Protein AF-A0A8S9ZXD1-F1 (afdb_monomer)

pLDDT: mean 73.17, std 13.99, range [34.75, 94.31]

Radius of gyration: 33.51 Å; Cα contacts (8 Å, |Δi|>4): 79; chains: 1; bounding box: 76×33×89 Å

Mean predicted aligned error: 16.47 Å

Secondary structure (DSSP, 8-state):
-HHHHHHHHHHHHHHHHHHHSHHHHHHHHIIIIIHHHHHHHHHH------HHHHSS-TT-HHHHHHHHHHHHHTTS--------------TTGGG--TTSHHHHHHHHHHHHHHHHH-EETTEEHHHHSTTSTTHHHHHHHHHHHHHHHHHHHSS-------EEETTEEE-------

Foldseek 3Di:
DVVVVVVVVVVVVVVVVCVVPVPVVVVVCCVVPVVVVVVCVVPPPPPPPDPLPPPDDPPDPVNVVVVVVCCVVCVVPVDPDDDDDDDDDDPVHQPDDCLPPVNVVVVVVVLVCQQPPDDDPNRGPVNNCPPCPCVVVVVNVVSVCCVVVCVVVVPDDPDQDFDDDPSHTDRDPDPDD

Organism: NCBI:txid189291

Sequence (177 aa):
MIIHNYLINLFGIIGFKIGKYPLISIGIFILINILPALIGFFIGIKSRIGLDEGFLPLNSPSKLEITAQKNFFEKTEKSKEWYMALFGINNSGINGNLLELNNYKELKSFYERIFNNITINNITYSQICHPFCDINDQFFKLMEYSDSFLRTLGQIKFSYPISKILNYNINIGKVSK

InterPro domains:
  IPR051697 Patched domain-containing protein [PTHR10796] (7-175)

Solvent-accessible surface area (backbone atoms only — not comparable to full-atom values): 10916 Å² total; per-residue (Å²): 114,68,70,60,56,51,51,51,52,51,52,50,54,52,50,50,54,39,68,75,39,51,69,59,48,51,51,50,49,43,60,68,52,50,48,51,53,54,50,45,60,77,75,57,78,74,79,69,88,40,85,82,65,70,77,51,62,92,84,35,70,68,49,53,51,52,49,51,52,46,59,66,67,40,70,82,50,92,60,83,80,78,85,80,85,83,83,87,76,45,92,64,50,50,81,28,57,55,82,40,71,69,51,33,51,51,50,50,53,51,49,52,49,47,51,75,65,41,63,59,94,90,40,45,40,71,78,66,39,66,92,55,64,58,61,61,51,56,53,51,51,52,52,50,50,50,54,55,55,30,63,73,64,73,74,58,83,87,72,76,62,72,39,76,57,98,72,31,56,38,82,54,81,80,80,79,127

Structure (mmCIF, N/CA/C/O backbone):
data_AF-A0A8S9ZXD1-F1
#
_entry.id   AF-A0A8S9ZXD1-F1
#
loop_
_atom_site.group_PDB
_atom_site.id
_atom_site.type_symbol
_atom_site.label_atom_id
_atom_site.label_alt_id
_atom_site.label_comp_id
_atom_site.label_asym_id
_atom_site.label_entity_id
_atom_site.label_seq_id
_atom_site.pdbx_PDB_ins_code
_atom_site.Cartn_x
_atom_site.Cartn_y
_atom_site.Cartn_z
_atom_site.occupancy
_atom_site.B_iso_or_equiv
_atom_site.auth_seq_id
_atom_site.auth_comp_id
_atom_site.auth_asym_id
_atom_site.auth_atom_id
_atom_site.pdbx_PDB_model_num
ATOM 1 N N . MET A 1 1 ? 51.031 -13.381 -38.539 1.00 62.09 1 MET A N 1
ATOM 2 C CA . MET A 1 1 ? 51.281 -12.274 -39.494 1.00 62.09 1 MET A CA 1
ATOM 3 C C . MET A 1 1 ? 50.078 -11.971 -40.398 1.00 62.09 1 MET A C 1
ATOM 5 O O . MET A 1 1 ? 49.755 -10.807 -40.573 1.00 62.09 1 MET A O 1
ATOM 9 N N . ILE A 1 2 ? 49.360 -12.982 -40.909 1.00 71.94 2 ILE A N 1
ATOM 10 C CA . ILE A 1 2 ? 48.229 -12.806 -41.850 1.00 71.94 2 ILE A CA 1
ATOM 11 C C . ILE A 1 2 ? 47.040 -12.029 -41.244 1.00 71.94 2 ILE A C 1
ATOM 13 O O . ILE A 1 2 ? 46.548 -11.085 -41.854 1.00 71.94 2 ILE A O 1
ATOM 17 N N . ILE A 1 3 ? 46.623 -12.360 -40.016 1.00 77.81 3 ILE A N 1
ATOM 18 C CA . ILE A 1 3 ? 45.488 -11.699 -39.334 1.00 77.81 3 ILE A CA 1
ATOM 19 C C . ILE A 1 3 ? 45.772 -10.212 -39.069 1.00 77.81 3 ILE A C 1
ATOM 21 O O . ILE A 1 3 ? 44.887 -9.372 -39.195 1.00 77.81 3 ILE A O 1
ATOM 25 N N . HIS A 1 4 ? 47.023 -9.875 -38.750 1.00 82.00 4 HIS A N 1
ATOM 26 C CA . HIS A 1 4 ? 47.432 -8.500 -38.471 1.00 82.00 4 HIS A CA 1
ATOM 27 C C . HIS A 1 4 ? 47.321 -7.611 -39.719 1.00 82.00 4 HIS A C 1
ATOM 29 O O . HIS A 1 4 ? 46.696 -6.555 -39.666 1.00 82.00 4 HIS A O 1
ATOM 35 N N . ASN A 1 5 ? 47.820 -8.083 -40.866 1.00 81.44 5 ASN A N 1
ATOM 36 C CA . ASN A 1 5 ? 47.702 -7.354 -42.133 1.00 81.44 5 ASN A CA 1
ATOM 37 C C . ASN A 1 5 ? 46.248 -7.242 -42.614 1.00 81.44 5 ASN A C 1
ATOM 39 O O . ASN A 1 5 ? 45.870 -6.224 -43.191 1.00 81.44 5 ASN A O 1
ATOM 43 N N . TYR A 1 6 ? 45.416 -8.251 -42.343 1.00 88.31 6 TYR A N 1
ATOM 44 C CA . TYR A 1 6 ? 43.986 -8.189 -42.640 1.00 88.31 6 TYR A CA 1
ATOM 45 C C . TYR A 1 6 ? 43.277 -7.099 -41.824 1.00 88.31 6 TYR A C 1
ATOM 47 O O . TYR A 1 6 ? 42.530 -6.302 -42.387 1.00 88.31 6 TYR A O 1
ATOM 55 N N . LEU A 1 7 ? 43.551 -7.017 -40.517 1.00 88.19 7 LEU A N 1
ATOM 56 C CA . LEU A 1 7 ? 42.981 -5.985 -39.648 1.00 88.19 7 LEU A CA 1
ATOM 57 C C . LEU A 1 7 ? 43.422 -4.581 -40.068 1.00 88.19 7 LEU A C 1
ATOM 59 O O . LEU A 1 7 ? 42.586 -3.684 -40.134 1.00 88.19 7 LEU A O 1
ATOM 63 N N . ILE A 1 8 ? 44.698 -4.393 -40.416 1.00 90.44 8 ILE A N 1
ATOM 64 C CA . ILE A 1 8 ? 45.208 -3.101 -40.900 1.00 90.44 8 ILE A CA 1
ATOM 65 C C . ILE A 1 8 ? 44.482 -2.672 -42.177 1.00 90.44 8 ILE A C 1
ATOM 67 O O . ILE A 1 8 ? 44.026 -1.533 -42.264 1.00 90.44 8 ILE A O 1
ATOM 71 N N . ASN A 1 9 ? 44.308 -3.579 -43.142 1.00 89.56 9 ASN A N 1
ATOM 72 C CA . ASN A 1 9 ? 43.566 -3.270 -44.365 1.00 89.56 9 ASN A CA 1
ATOM 73 C C . ASN A 1 9 ? 42.091 -2.969 -44.084 1.00 89.56 9 ASN A C 1
ATOM 75 O O . ASN A 1 9 ? 41.538 -2.029 -44.653 1.00 89.56 9 ASN A O 1
ATOM 79 N N . LEU A 1 10 ? 41.454 -3.723 -43.188 1.00 91.56 10 LEU A N 1
ATOM 80 C CA . LEU A 1 10 ? 40.061 -3.500 -42.813 1.00 91.56 10 LEU A CA 1
ATOM 81 C C . LEU A 1 10 ? 39.869 -2.115 -42.172 1.00 91.56 10 LEU A C 1
ATOM 83 O O . LEU A 1 10 ? 39.027 -1.337 -42.623 1.00 91.56 10 LEU A O 1
ATOM 87 N N . PHE A 1 11 ? 40.676 -1.778 -41.161 1.00 92.62 11 PHE A N 1
ATOM 88 C CA . PHE A 1 11 ? 40.624 -0.471 -40.504 1.00 92.62 11 PHE A CA 1
ATOM 89 C C . PHE A 1 11 ? 41.040 0.663 -41.442 1.00 92.62 11 PHE A C 1
ATOM 91 O O . PHE A 1 11 ? 40.453 1.740 -41.377 1.00 92.62 11 PHE A O 1
ATOM 98 N N . GLY A 1 12 ? 41.972 0.413 -42.365 1.00 90.12 12 GLY A N 1
ATOM 99 C CA . GLY A 1 12 ? 4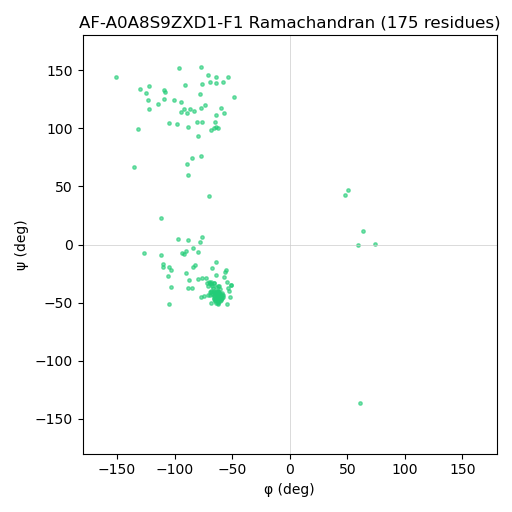2.350 1.355 -43.414 1.00 90.12 12 GLY A CA 1
ATOM 100 C C . GLY A 1 12 ? 41.189 1.682 -44.355 1.00 90.12 12 GLY A C 1
ATOM 101 O O . GLY A 1 12 ? 40.926 2.851 -44.623 1.00 90.12 12 GLY A O 1
ATOM 102 N N . ILE A 1 13 ? 40.428 0.676 -44.799 1.00 92.88 13 ILE A N 1
ATOM 103 C CA . ILE A 1 13 ? 39.253 0.868 -45.667 1.00 92.88 13 ILE A CA 1
ATOM 104 C C . ILE A 1 13 ? 38.125 1.597 -44.925 1.00 92.88 13 ILE A C 1
ATOM 106 O O . ILE A 1 13 ? 37.493 2.495 -45.488 1.00 92.88 13 ILE A O 1
ATOM 110 N N . ILE A 1 14 ? 37.866 1.227 -43.667 1.00 90.94 14 ILE A N 1
ATOM 111 C CA . ILE A 1 14 ? 36.841 1.868 -42.831 1.00 90.94 14 ILE A CA 1
ATOM 112 C C . ILE A 1 14 ? 37.225 3.327 -42.559 1.00 90.94 14 ILE A C 1
ATOM 114 O O . ILE A 1 14 ? 36.420 4.227 -42.796 1.00 90.94 14 ILE A O 1
ATOM 118 N N . GLY A 1 15 ? 38.469 3.569 -42.146 1.00 89.81 15 GLY A N 1
ATOM 119 C CA . GLY A 1 15 ? 39.005 4.905 -41.898 1.00 89.81 15 GLY A CA 1
ATOM 120 C C . GLY A 1 15 ? 38.992 5.776 -43.151 1.00 89.81 15 GLY A C 1
ATOM 121 O O . GLY A 1 15 ? 38.559 6.924 -43.090 1.00 89.81 15 GLY A O 1
ATOM 122 N N . PHE A 1 16 ? 39.357 5.222 -44.311 1.00 93.38 16 PHE A N 1
ATOM 123 C CA . PHE A 1 16 ? 39.288 5.936 -45.585 1.00 93.38 16 PHE A CA 1
ATOM 124 C C . PHE A 1 16 ? 37.851 6.325 -45.954 1.00 93.38 16 PHE A C 1
ATOM 126 O O . PHE A 1 16 ? 37.609 7.453 -46.378 1.00 93.38 16 PHE A O 1
ATOM 133 N N . LYS A 1 17 ? 36.871 5.430 -45.764 1.00 90.25 17 LYS A N 1
ATOM 134 C CA . LYS A 1 17 ? 35.455 5.743 -46.025 1.00 90.25 17 LYS A CA 1
ATOM 135 C C . LYS A 1 17 ? 34.907 6.814 -45.080 1.00 90.25 17 LYS A C 1
ATOM 137 O O . LYS A 1 17 ? 34.188 7.694 -45.549 1.00 90.25 17 LYS A O 1
ATOM 142 N N . ILE A 1 18 ? 35.270 6.763 -43.797 1.00 91.81 18 ILE A N 1
ATOM 143 C CA . ILE A 1 18 ? 34.888 7.779 -42.803 1.00 91.81 18 ILE A CA 1
ATOM 144 C C . ILE A 1 18 ? 35.536 9.129 -43.142 1.00 91.81 18 ILE A C 1
ATOM 146 O O . ILE A 1 18 ? 34.860 10.154 -43.137 1.00 91.81 18 ILE A O 1
ATOM 150 N N . GLY A 1 19 ? 36.821 9.132 -43.506 1.00 88.94 19 GLY A N 1
ATOM 151 C CA . GLY A 1 19 ? 37.556 10.343 -43.880 1.00 88.94 19 GLY A CA 1
ATOM 152 C C . GLY A 1 19 ? 37.096 10.964 -45.201 1.00 88.94 19 GLY A C 1
ATOM 153 O O . GLY A 1 19 ? 37.102 12.184 -45.337 1.00 88.94 19 GLY A O 1
ATOM 154 N N . LYS A 1 20 ? 36.645 10.149 -46.165 1.00 94.31 20 LYS A N 1
ATOM 155 C CA . LYS A 1 20 ? 36.111 10.625 -47.451 1.00 94.31 20 LYS A CA 1
ATOM 156 C C . LYS A 1 20 ? 34.751 11.317 -47.304 1.00 94.31 20 LYS A C 1
ATOM 158 O O . LYS A 1 20 ? 34.463 12.238 -48.063 1.00 94.31 20 LYS A O 1
ATOM 163 N N . TYR A 1 21 ? 33.922 10.887 -46.349 1.00 92.56 21 TYR A N 1
ATOM 164 C CA . TYR A 1 21 ? 32.574 11.426 -46.135 1.00 92.56 21 TYR A CA 1
ATOM 165 C C . TYR A 1 21 ? 32.272 11.688 -44.647 1.00 92.56 21 TYR A C 1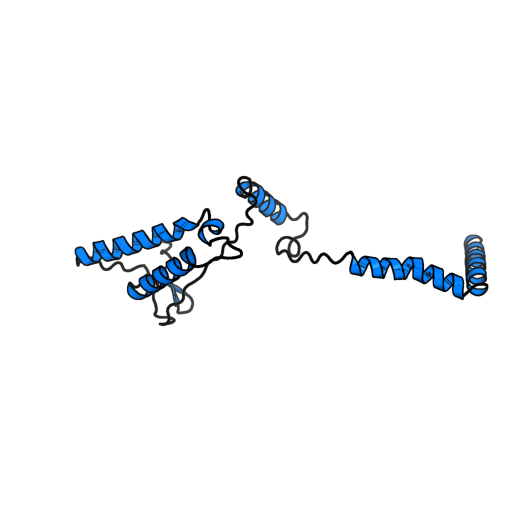
ATOM 167 O O . TYR A 1 21 ? 31.374 11.062 -44.075 1.00 92.56 21 TYR A O 1
ATOM 175 N N . PRO A 1 22 ? 32.966 12.650 -44.013 1.00 91.38 22 PRO A N 1
ATOM 176 C CA . PRO A 1 22 ? 32.918 12.831 -42.563 1.00 91.38 22 PRO A CA 1
ATOM 177 C C . PRO A 1 22 ? 31.518 13.195 -42.051 1.00 91.38 22 PRO A C 1
ATOM 179 O O . PRO A 1 22 ? 31.053 12.626 -41.066 1.00 91.38 22 PRO A O 1
ATOM 182 N N . LEU A 1 23 ? 30.799 14.083 -42.749 1.00 93.25 23 LEU A N 1
ATOM 183 C CA . LEU A 1 23 ? 29.455 14.514 -42.339 1.00 93.25 23 LEU A CA 1
ATOM 184 C C . LEU A 1 23 ? 28.421 13.379 -42.412 1.00 93.25 23 LEU A C 1
ATOM 186 O O . LEU A 1 23 ? 27.572 13.263 -41.531 1.00 93.25 23 LEU A O 1
ATOM 190 N N . ILE A 1 24 ? 28.513 12.511 -43.425 1.00 92.75 24 ILE A N 1
ATOM 191 C CA . ILE A 1 24 ? 27.602 11.368 -43.593 1.00 92.75 24 ILE A CA 1
ATOM 192 C C . ILE A 1 24 ? 27.867 10.328 -42.501 1.00 92.75 24 ILE A C 1
ATOM 194 O O . ILE A 1 24 ? 26.928 9.821 -41.892 1.00 92.75 24 ILE A O 1
ATOM 198 N N . SER A 1 25 ? 29.138 10.038 -42.209 1.00 92.06 25 SER A N 1
ATOM 199 C CA . SER A 1 25 ? 29.508 9.114 -41.134 1.00 92.06 25 SER A CA 1
ATOM 200 C C . SER A 1 25 ? 29.056 9.607 -39.757 1.00 92.06 25 SER A C 1
ATOM 202 O O . SER A 1 25 ? 28.541 8.809 -38.976 1.00 92.06 25 SER A O 1
ATOM 204 N N . ILE A 1 26 ? 29.169 10.912 -39.481 1.00 92.00 26 ILE A N 1
ATOM 205 C CA . ILE A 1 26 ? 28.636 11.522 -38.253 1.00 92.00 26 ILE A CA 1
ATOM 206 C C . ILE A 1 26 ? 27.107 11.402 -38.210 1.00 92.00 26 ILE A C 1
ATOM 208 O O . ILE A 1 26 ? 26.560 10.966 -37.199 1.00 92.00 26 ILE A O 1
ATOM 212 N N . GLY A 1 27 ? 26.411 11.717 -39.307 1.00 93.25 27 GLY A N 1
ATOM 213 C CA . GLY A 1 27 ? 24.952 11.599 -39.385 1.00 93.25 27 GLY A CA 1
ATOM 214 C C . GLY A 1 27 ? 24.455 10.177 -39.107 1.00 93.25 27 GLY A C 1
ATOM 215 O O . GLY A 1 27 ? 23.545 9.984 -38.304 1.00 93.25 27 GLY A O 1
ATOM 216 N N . ILE A 1 28 ? 25.106 9.170 -39.698 1.00 93.00 28 ILE A N 1
ATOM 217 C CA . ILE A 1 28 ? 24.804 7.751 -39.460 1.00 93.00 28 ILE A CA 1
ATOM 218 C C . ILE A 1 28 ? 25.066 7.369 -37.998 1.00 93.00 28 ILE A C 1
ATOM 220 O O . ILE A 1 28 ? 24.248 6.686 -37.384 1.00 93.00 28 ILE A O 1
ATOM 224 N N . PHE A 1 29 ? 26.178 7.828 -37.416 1.00 92.12 29 PHE A N 1
ATOM 225 C CA . PHE A 1 29 ? 26.509 7.545 -36.020 1.00 92.12 29 PHE A CA 1
ATOM 226 C C . PHE A 1 29 ? 25.445 8.086 -35.056 1.00 92.12 29 PHE A C 1
ATOM 228 O O . PHE A 1 29 ? 25.004 7.361 -34.159 1.00 92.12 29 PHE A O 1
ATOM 235 N N . ILE A 1 30 ? 24.995 9.325 -35.271 1.00 93.56 30 ILE A N 1
ATOM 236 C CA . ILE A 1 30 ? 23.938 9.964 -34.477 1.00 93.56 30 ILE A CA 1
ATOM 237 C C . ILE A 1 30 ? 22.620 9.195 -34.628 1.00 93.56 30 ILE A C 1
ATOM 239 O O . ILE A 1 30 ? 21.957 8.905 -33.633 1.00 93.56 30 ILE A O 1
ATOM 243 N N . LEU A 1 31 ? 22.261 8.822 -35.857 1.00 93.88 31 LEU A N 1
ATOM 244 C CA . LEU A 1 31 ? 20.991 8.163 -36.156 1.00 93.88 31 LEU A CA 1
ATOM 245 C C . LEU A 1 31 ? 20.902 6.743 -35.579 1.00 93.88 31 LEU A C 1
ATOM 247 O O . LEU A 1 31 ? 19.827 6.326 -35.162 1.00 93.88 31 LEU A O 1
ATOM 251 N N . ILE A 1 32 ? 22.021 6.016 -35.519 1.00 93.50 32 ILE A N 1
ATOM 252 C CA . ILE A 1 32 ? 22.063 4.645 -34.990 1.00 93.50 32 ILE A CA 1
ATOM 253 C C . ILE A 1 32 ? 22.208 4.618 -33.465 1.00 93.50 32 ILE A C 1
ATOM 255 O O . ILE A 1 32 ? 21.626 3.753 -32.820 1.00 93.50 32 ILE A O 1
ATOM 259 N N . ASN A 1 33 ? 22.981 5.532 -32.874 1.00 91.44 33 ASN A N 1
ATOM 260 C CA . ASN A 1 33 ? 23.321 5.442 -31.450 1.00 91.44 33 ASN A CA 1
ATOM 261 C C . ASN A 1 33 ? 22.540 6.440 -30.599 1.00 91.44 33 ASN A C 1
ATOM 263 O O . ASN A 1 33 ? 21.923 6.068 -29.604 1.00 91.44 33 ASN A O 1
ATOM 267 N N . ILE A 1 34 ? 22.559 7.715 -30.984 1.00 90.88 34 ILE A N 1
ATOM 268 C CA . ILE A 1 34 ? 22.018 8.793 -30.151 1.00 90.88 34 ILE A CA 1
ATOM 269 C C . ILE A 1 34 ? 20.495 8.811 -30.236 1.00 90.88 34 ILE A C 1
ATOM 271 O O . ILE A 1 34 ? 19.822 8.896 -29.211 1.00 90.88 34 ILE A O 1
ATOM 275 N N . LEU A 1 35 ? 19.942 8.688 -31.444 1.00 87.75 35 LEU A N 1
ATOM 276 C CA . LEU A 1 35 ? 18.501 8.777 -31.646 1.00 87.75 35 LEU A CA 1
ATOM 277 C C . LEU A 1 35 ? 17.738 7.659 -30.902 1.00 87.75 35 LEU A C 1
ATOM 279 O O . LEU A 1 35 ? 16.808 7.990 -30.165 1.00 87.75 35 LEU A O 1
ATOM 283 N N . PRO A 1 36 ? 18.140 6.372 -30.962 1.00 89.31 36 PRO A N 1
ATOM 284 C CA . PRO A 1 36 ? 17.461 5.320 -30.207 1.00 89.31 36 PRO A CA 1
ATOM 285 C C . PRO A 1 36 ? 17.680 5.424 -28.696 1.00 89.31 36 PRO A C 1
ATOM 287 O O . PRO A 1 36 ? 16.764 5.113 -27.941 1.00 89.31 36 PRO A O 1
ATOM 290 N N . ALA A 1 37 ? 18.847 5.893 -28.238 1.00 86.75 37 ALA A N 1
ATOM 291 C CA . ALA A 1 37 ? 19.101 6.111 -26.813 1.00 86.75 37 ALA A CA 1
ATOM 292 C C . ALA A 1 37 ? 18.201 7.217 -26.231 1.00 86.75 37 ALA A C 1
ATOM 294 O O . ALA A 1 37 ? 17.626 7.045 -25.156 1.00 86.75 37 ALA A O 1
ATOM 295 N N . LEU A 1 38 ? 18.014 8.320 -26.966 1.00 85.50 38 LEU A N 1
ATOM 296 C CA . LEU A 1 38 ? 17.093 9.395 -26.585 1.00 85.50 38 LEU A CA 1
ATOM 297 C C . LEU A 1 38 ? 15.639 8.916 -26.599 1.00 85.50 38 LEU A C 1
ATOM 299 O O . LEU A 1 38 ? 14.905 9.139 -25.640 1.00 85.50 38 LEU A O 1
ATOM 303 N N . ILE A 1 39 ? 15.229 8.203 -27.649 1.00 87.50 39 ILE A N 1
ATOM 304 C CA . ILE A 1 39 ? 13.883 7.627 -27.748 1.00 87.50 39 ILE A CA 1
ATOM 305 C C . ILE A 1 39 ? 13.633 6.634 -26.600 1.00 87.50 39 ILE A C 1
ATOM 307 O O . ILE A 1 39 ? 12.585 6.678 -25.959 1.00 87.50 39 ILE A O 1
ATOM 311 N N . GLY A 1 40 ? 14.607 5.779 -26.284 1.00 81.88 40 GLY A N 1
ATOM 312 C CA . GLY A 1 40 ? 14.531 4.821 -25.182 1.00 81.88 40 GLY A CA 1
ATOM 313 C C . GLY A 1 40 ? 14.383 5.488 -23.813 1.00 81.88 40 GLY A C 1
ATOM 314 O O . GLY A 1 40 ? 13.630 4.993 -22.976 1.00 81.88 40 GLY A O 1
ATOM 315 N N . PHE A 1 41 ? 15.022 6.642 -23.604 1.00 80.56 41 PHE A N 1
ATOM 316 C CA . PHE A 1 41 ? 14.855 7.439 -22.388 1.00 80.56 41 PHE A CA 1
ATOM 317 C C . PHE A 1 41 ? 13.414 7.949 -22.226 1.00 80.56 41 PHE A C 1
ATOM 319 O O . PHE A 1 41 ? 12.846 7.843 -21.140 1.00 80.56 41 PHE A O 1
ATOM 326 N N . PHE A 1 42 ? 12.785 8.430 -23.304 1.00 75.88 42 PHE A N 1
ATOM 327 C CA . PHE A 1 42 ? 11.405 8.930 -23.254 1.00 75.88 42 PHE A CA 1
ATOM 328 C C . PHE A 1 42 ? 10.343 7.823 -23.197 1.00 75.88 42 PHE A C 1
ATOM 330 O O . PHE A 1 42 ? 9.277 8.031 -22.624 1.00 75.88 42 PHE A O 1
ATOM 337 N N . ILE A 1 43 ? 10.615 6.645 -23.765 1.00 78.81 43 ILE A N 1
ATOM 338 C CA . ILE A 1 43 ? 9.650 5.534 -23.816 1.00 78.81 43 ILE A CA 1
ATOM 339 C C . ILE A 1 43 ? 9.763 4.607 -22.587 1.00 78.81 43 ILE A C 1
ATOM 341 O O . ILE A 1 43 ? 8.803 3.919 -22.237 1.00 78.81 43 ILE A O 1
ATOM 345 N N . GLY A 1 44 ? 10.926 4.555 -21.928 1.00 62.31 44 GLY A N 1
ATOM 346 C CA . GLY A 1 44 ? 11.323 3.373 -21.157 1.00 62.31 44 GLY A CA 1
ATOM 347 C C . GLY A 1 44 ? 11.402 3.486 -19.638 1.00 62.31 44 GLY A C 1
ATOM 348 O O . GLY A 1 44 ? 11.558 2.450 -18.990 1.00 62.31 44 GLY A O 1
ATOM 349 N N . ILE A 1 45 ? 11.289 4.667 -19.026 1.00 63.12 45 ILE A N 1
ATOM 350 C CA . ILE A 1 45 ? 11.455 4.767 -17.566 1.00 63.12 45 ILE A CA 1
ATOM 351 C C . ILE A 1 45 ? 10.132 4.441 -16.866 1.00 63.12 45 ILE A C 1
ATOM 353 O O . ILE A 1 45 ? 9.433 5.306 -16.347 1.00 63.12 45 ILE A O 1
ATOM 357 N N . LYS A 1 46 ? 9.779 3.152 -16.829 1.00 63.38 46 LYS A N 1
ATOM 358 C CA . LYS A 1 46 ? 8.811 2.648 -15.850 1.00 63.38 46 LYS A CA 1
ATOM 359 C C . LYS A 1 46 ? 9.542 2.467 -14.529 1.00 63.38 46 LYS A C 1
ATOM 361 O O . LYS A 1 46 ? 10.155 1.427 -14.289 1.00 63.38 46 LYS A O 1
ATOM 366 N N . SER A 1 47 ? 9.494 3.487 -13.679 1.00 60.62 47 SER A N 1
ATOM 367 C CA . SER A 1 47 ? 9.947 3.376 -12.298 1.00 60.62 47 SER A CA 1
ATOM 368 C C . SER A 1 47 ? 9.029 2.398 -11.557 1.00 60.62 47 SER A C 1
ATOM 370 O O . SER A 1 47 ? 7.907 2.706 -11.163 1.00 60.62 47 SER A O 1
ATOM 372 N N . ARG A 1 48 ? 9.500 1.161 -11.405 1.00 58.62 48 ARG A N 1
ATOM 373 C CA . ARG A 1 48 ? 8.854 0.133 -10.586 1.00 58.62 48 ARG A CA 1
ATOM 374 C C . ARG A 1 48 ? 9.143 0.422 -9.115 1.00 58.62 48 ARG A C 1
ATOM 376 O O . ARG A 1 48 ? 10.019 -0.183 -8.508 1.00 58.62 48 ARG A O 1
ATOM 383 N N . ILE A 1 49 ? 8.450 1.415 -8.559 1.00 58.09 49 ILE A N 1
ATOM 384 C CA . ILE A 1 49 ? 8.562 1.805 -7.144 1.00 58.09 49 ILE A CA 1
ATOM 385 C C . ILE A 1 49 ? 7.563 0.971 -6.332 1.00 58.09 49 ILE A C 1
ATOM 387 O O . ILE A 1 49 ? 6.618 1.483 -5.737 1.00 58.09 49 ILE A O 1
ATOM 391 N N . GLY A 1 50 ? 7.735 -0.346 -6.386 1.00 57.97 50 GLY A N 1
ATOM 392 C CA . GLY A 1 50 ? 6.992 -1.301 -5.577 1.00 57.97 50 GLY A CA 1
ATOM 393 C C . GLY A 1 50 ? 7.911 -1.901 -4.520 1.00 57.97 50 GLY A C 1
ATOM 394 O O . GLY A 1 50 ? 9.023 -2.333 -4.837 1.00 57.97 50 GLY A O 1
ATOM 395 N N . LEU A 1 51 ? 7.455 -1.958 -3.265 1.00 59.06 51 LEU A N 1
ATOM 396 C CA . LEU A 1 51 ? 8.156 -2.680 -2.190 1.00 59.06 51 LEU A CA 1
ATOM 397 C C . LEU A 1 51 ? 8.387 -4.165 -2.556 1.00 59.06 51 LEU A C 1
ATOM 399 O O . LEU A 1 51 ? 9.318 -4.797 -2.070 1.00 59.06 51 LEU A O 1
ATOM 403 N N . ASP A 1 52 ? 7.572 -4.704 -3.461 1.00 62.44 52 ASP A N 1
ATOM 404 C CA . ASP A 1 52 ? 7.598 -6.060 -4.009 1.00 62.44 52 ASP A CA 1
ATOM 405 C C . ASP A 1 52 ? 8.576 -6.275 -5.182 1.00 62.44 52 ASP A C 1
ATOM 407 O O . ASP A 1 52 ? 8.956 -7.418 -5.480 1.00 62.44 52 ASP A O 1
ATOM 411 N N . GLU A 1 53 ? 9.008 -5.206 -5.852 1.00 65.81 53 GLU A N 1
ATOM 412 C CA . GLU A 1 53 ? 9.842 -5.287 -7.059 1.00 65.81 53 GLU A CA 1
ATOM 413 C C . GLU A 1 53 ? 11.290 -4.815 -6.847 1.00 65.81 53 GLU A C 1
ATOM 415 O O . GLU A 1 53 ? 12.157 -5.219 -7.619 1.00 65.81 53 GLU A O 1
ATOM 420 N N . GLY A 1 54 ? 11.577 -4.038 -5.792 1.00 66.25 54 GLY A N 1
ATOM 421 C CA . GLY A 1 54 ? 12.913 -3.467 -5.546 1.00 66.25 54 GLY A CA 1
ATOM 422 C C . GLY A 1 54 ? 13.766 -4.136 -4.460 1.00 66.25 54 GLY A C 1
ATOM 423 O O . GLY A 1 54 ? 14.984 -3.987 -4.478 1.00 66.25 54 GLY A O 1
ATOM 424 N N . PHE A 1 55 ? 13.160 -4.866 -3.516 1.00 73.50 55 PHE A N 1
ATOM 425 C CA . PHE A 1 55 ? 13.858 -5.337 -2.304 1.00 73.50 55 PHE A CA 1
ATOM 426 C C . PHE A 1 55 ? 14.223 -6.824 -2.311 1.00 73.50 55 PHE A C 1
ATOM 428 O O . PHE A 1 55 ? 15.099 -7.245 -1.558 1.00 73.50 55 PHE A O 1
ATOM 435 N N . LEU A 1 56 ? 13.568 -7.627 -3.152 1.00 76.56 56 LEU A N 1
ATOM 436 C CA . LEU A 1 56 ? 13.780 -9.071 -3.221 1.00 76.56 56 LEU A CA 1
ATOM 437 C C . LEU A 1 56 ? 14.204 -9.493 -4.635 1.00 76.56 56 LEU A C 1
ATOM 439 O O . LEU A 1 56 ? 13.567 -9.071 -5.607 1.00 76.56 56 LEU A O 1
ATOM 443 N N . PRO A 1 57 ? 15.214 -10.378 -4.772 1.00 79.81 57 PRO A N 1
ATOM 444 C CA . PRO A 1 57 ? 15.523 -11.020 -6.046 1.00 79.81 57 PRO A CA 1
ATOM 445 C C . PRO A 1 57 ? 14.281 -11.704 -6.629 1.00 79.81 57 PRO A C 1
ATOM 447 O O . PRO A 1 57 ? 13.485 -12.275 -5.883 1.00 79.81 57 PRO A O 1
ATOM 450 N N . LEU A 1 58 ? 14.129 -11.691 -7.959 1.00 79.06 58 LEU A N 1
ATOM 451 C CA . LEU A 1 58 ? 12.934 -12.219 -8.640 1.00 79.06 58 LEU A CA 1
ATOM 452 C C . LEU A 1 58 ? 12.602 -13.677 -8.268 1.00 79.06 58 LEU A C 1
ATOM 454 O O . LEU A 1 58 ? 11.426 -14.014 -8.184 1.00 79.06 58 LEU A O 1
ATOM 458 N N . ASN A 1 59 ? 13.619 -14.494 -7.982 1.00 83.44 59 ASN A N 1
ATOM 459 C CA . ASN A 1 59 ? 13.484 -15.925 -7.691 1.00 83.44 59 ASN A CA 1
ATOM 460 C C . ASN A 1 59 ? 13.806 -16.280 -6.228 1.00 83.44 59 ASN A C 1
ATOM 462 O O . ASN A 1 59 ? 14.203 -17.408 -5.943 1.00 83.44 59 ASN A O 1
ATOM 466 N N . SER A 1 60 ? 13.716 -15.328 -5.294 1.00 86.25 60 SER A N 1
ATOM 467 C CA . SER A 1 60 ? 13.974 -15.644 -3.888 1.00 86.25 60 SER A CA 1
ATOM 468 C C . SER A 1 60 ? 12.848 -16.509 -3.294 1.00 86.25 60 SER A C 1
ATOM 470 O O . SER A 1 60 ? 11.677 -16.309 -3.637 1.00 86.25 60 SER A O 1
ATOM 472 N N . PRO A 1 61 ? 13.159 -17.435 -2.365 1.00 86.25 61 PRO A N 1
ATOM 473 C CA . PRO A 1 61 ? 12.144 -18.216 -1.655 1.00 86.25 61 PRO A CA 1
ATOM 474 C C . PRO A 1 61 ? 11.076 -17.336 -0.992 1.00 86.25 61 PRO A C 1
ATOM 476 O O . PRO A 1 61 ? 9.888 -17.612 -1.112 1.00 86.25 61 PRO A O 1
ATOM 479 N N . SER A 1 62 ? 11.484 -16.212 -0.398 1.00 79.06 62 SER A N 1
ATOM 480 C CA . SER A 1 62 ? 10.571 -15.245 0.219 1.00 79.06 62 SER A CA 1
ATOM 481 C C . SER A 1 62 ? 9.599 -14.624 -0.788 1.00 79.06 62 SER A C 1
ATOM 483 O O . SER A 1 62 ? 8.441 -14.383 -0.464 1.00 79.06 62 SER A O 1
ATOM 485 N N . LYS A 1 63 ? 10.029 -14.383 -2.034 1.00 81.50 63 LYS A N 1
ATOM 486 C CA . LYS A 1 63 ? 9.143 -13.859 -3.082 1.00 81.50 63 LYS A CA 1
ATOM 487 C C . LYS A 1 63 ? 8.131 -14.904 -3.542 1.00 81.50 63 LYS A C 1
ATOM 489 O O . LYS A 1 63 ? 6.982 -14.548 -3.804 1.00 81.50 63 LYS A O 1
ATOM 494 N N . LEU A 1 64 ?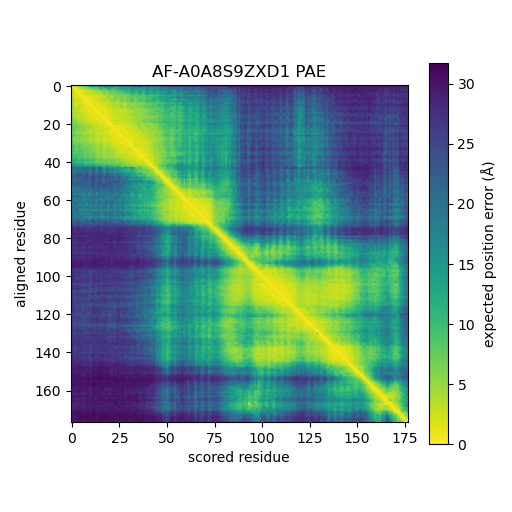 8.528 -16.176 -3.599 1.00 83.56 64 LEU A N 1
ATOM 495 C CA . LEU A 1 64 ? 7.612 -17.286 -3.875 1.00 83.56 64 LEU A CA 1
ATOM 496 C C . LEU A 1 64 ? 6.570 -17.437 -2.762 1.00 83.56 64 LEU A C 1
ATOM 498 O O . LEU A 1 64 ? 5.391 -17.571 -3.067 1.00 83.56 64 LEU A O 1
ATOM 502 N N . GLU A 1 65 ? 6.983 -17.338 -1.499 1.00 79.75 65 GLU A N 1
ATOM 503 C CA . GLU A 1 65 ? 6.090 -17.388 -0.338 1.00 79.75 65 GLU A CA 1
ATOM 504 C C . GLU A 1 65 ? 5.083 -16.231 -0.341 1.00 79.75 65 GLU A C 1
ATOM 506 O O . GLU A 1 65 ? 3.879 -16.469 -0.296 1.00 79.75 65 GLU A O 1
ATOM 511 N N . ILE A 1 66 ? 5.549 -14.988 -0.516 1.00 77.06 66 ILE A N 1
ATOM 512 C CA . ILE A 1 66 ? 4.676 -13.805 -0.616 1.00 77.06 66 ILE A CA 1
ATOM 513 C C . ILE A 1 66 ? 3.701 -13.943 -1.790 1.00 77.06 66 ILE A C 1
ATOM 515 O O . ILE A 1 66 ? 2.527 -13.607 -1.667 1.00 77.06 66 ILE A O 1
ATOM 519 N N . THR A 1 67 ? 4.166 -14.439 -2.939 1.00 78.06 67 THR A N 1
ATOM 520 C CA . THR A 1 67 ? 3.315 -14.633 -4.123 1.00 78.06 67 THR A CA 1
ATOM 521 C C . THR A 1 67 ? 2.285 -15.736 -3.891 1.00 78.06 67 THR A C 1
ATOM 523 O O . THR A 1 67 ? 1.130 -15.582 -4.275 1.00 78.06 67 THR A O 1
ATOM 526 N N . ALA A 1 68 ? 2.670 -16.836 -3.242 1.00 80.31 68 ALA A N 1
ATOM 527 C CA . ALA A 1 68 ? 1.753 -17.908 -2.874 1.00 80.31 68 ALA A CA 1
ATOM 528 C C . ALA A 1 68 ? 0.697 -17.419 -1.874 1.00 80.31 68 ALA A C 1
ATOM 530 O O . ALA A 1 68 ? -0.482 -17.709 -2.055 1.00 80.31 68 ALA A O 1
ATOM 531 N N . GLN A 1 69 ? 1.104 -16.627 -0.881 1.00 73.56 69 GLN A N 1
ATOM 532 C CA . GLN A 1 69 ? 0.210 -16.011 0.092 1.00 73.56 69 GLN A CA 1
ATOM 533 C C . GLN A 1 69 ? -0.774 -15.049 -0.587 1.00 73.56 69 GLN A C 1
ATOM 535 O O . GLN A 1 69 ? -1.981 -15.193 -0.408 1.00 73.56 69 GLN A O 1
ATOM 540 N N . LYS A 1 70 ? -0.284 -14.136 -1.436 1.00 72.25 70 LYS A N 1
ATOM 541 C CA . LYS A 1 70 ? -1.137 -13.262 -2.257 1.00 72.25 70 LYS A CA 1
ATOM 542 C C . LYS A 1 70 ? -2.122 -14.078 -3.085 1.00 72.25 70 LYS A C 1
ATOM 544 O O . LYS A 1 70 ? -3.314 -13.870 -2.975 1.00 72.25 70 LYS A O 1
ATOM 549 N N . ASN A 1 71 ? -1.663 -15.085 -3.823 1.00 74.62 71 ASN A N 1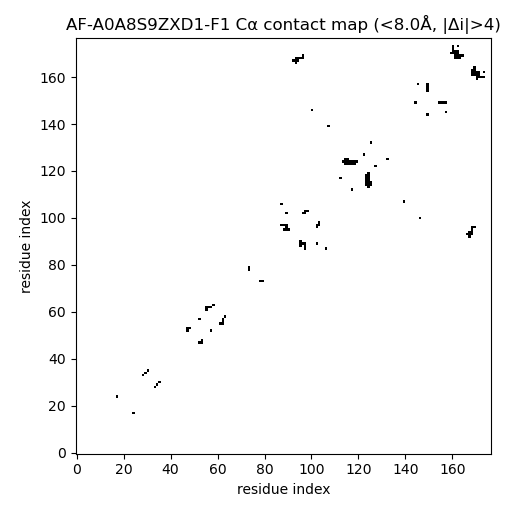
ATOM 550 C CA . ASN A 1 71 ? -2.541 -15.932 -4.635 1.00 74.62 71 ASN A CA 1
ATOM 551 C C . ASN A 1 71 ? -3.555 -16.747 -3.814 1.00 74.62 71 ASN A C 1
ATOM 553 O O . ASN A 1 71 ? -4.588 -17.152 -4.347 1.00 74.62 71 ASN A O 1
ATOM 557 N N . PHE A 1 72 ? -3.250 -17.049 -2.553 1.00 72.12 72 PHE A N 1
ATOM 558 C CA . PHE A 1 72 ? -4.163 -17.737 -1.649 1.00 72.12 72 PHE A CA 1
ATOM 559 C C . PHE A 1 72 ? -5.283 -16.803 -1.170 1.00 72.12 72 PHE A C 1
ATOM 561 O O . PHE A 1 72 ? -6.444 -17.203 -1.206 1.00 72.12 72 PHE A O 1
ATOM 568 N N . PHE A 1 73 ? -4.952 -15.564 -0.789 1.00 65.81 73 PHE A N 1
ATOM 569 C CA . PHE A 1 73 ? -5.909 -14.591 -0.243 1.00 65.81 73 PHE A CA 1
ATOM 570 C C . PHE A 1 73 ? -6.615 -13.733 -1.320 1.00 65.81 73 PHE A C 1
ATOM 572 O O . PHE A 1 73 ? -7.823 -13.532 -1.250 1.00 65.81 73 PHE A O 1
ATOM 579 N N . GLU A 1 74 ? -5.920 -13.326 -2.386 1.00 62.22 74 GLU A N 1
ATOM 580 C CA . GLU A 1 74 ? -6.435 -12.509 -3.508 1.00 62.22 74 GLU A CA 1
ATOM 581 C C . GLU A 1 74 ? -7.274 -13.318 -4.523 1.00 62.22 74 GLU A C 1
ATOM 583 O O . GLU A 1 74 ? -7.739 -12.787 -5.534 1.00 62.22 74 GLU A O 1
ATOM 588 N N . LYS A 1 75 ? -7.493 -14.620 -4.289 1.00 55.97 75 LYS A N 1
ATOM 589 C CA . LYS A 1 75 ? -8.306 -15.479 -5.172 1.00 55.97 75 LYS A CA 1
ATOM 590 C C . LYS A 1 75 ? -9.781 -15.070 -5.237 1.00 55.97 75 LYS A C 1
ATOM 592 O O . LYS A 1 75 ? -10.483 -15.526 -6.138 1.00 55.97 75 LYS A O 1
ATOM 597 N N . THR A 1 76 ? -10.234 -14.231 -4.307 1.00 53.09 76 THR A N 1
ATOM 598 C CA . THR A 1 76 ? -11.642 -13.833 -4.184 1.00 53.09 76 THR A CA 1
ATOM 599 C C . THR A 1 76 ? -11.900 -12.427 -4.722 1.00 53.09 76 THR A C 1
ATOM 601 O O . THR A 1 76 ? -12.903 -12.235 -5.398 1.00 53.09 76 THR A O 1
ATOM 604 N N . GLU A 1 77 ? -10.975 -11.477 -4.553 1.00 53.06 77 GLU A N 1
ATOM 605 C CA . GLU A 1 77 ? -11.026 -10.147 -5.171 1.00 53.06 77 GLU A CA 1
ATOM 606 C C . GLU A 1 77 ? -9.598 -9.622 -5.376 1.00 53.06 77 GLU A C 1
ATOM 608 O O . GLU A 1 77 ? -8.719 -9.850 -4.550 1.00 53.06 77 GLU A O 1
ATOM 613 N N . LYS A 1 78 ? -9.353 -8.896 -6.476 1.00 51.97 78 LYS A N 1
ATOM 614 C CA . LYS A 1 78 ? -8.067 -8.236 -6.793 1.00 51.97 78 LYS A CA 1
ATOM 615 C C . LYS A 1 78 ? -7.782 -7.039 -5.867 1.00 51.97 78 LYS A C 1
ATOM 617 O O . LYS A 1 78 ? -7.374 -5.974 -6.339 1.00 51.97 78 LYS A O 1
ATOM 622 N N . SER A 1 79 ? -8.055 -7.148 -4.574 1.00 49.81 79 SER A N 1
ATOM 623 C CA . SER A 1 79 ? -7.756 -6.097 -3.617 1.00 49.81 79 SER A CA 1
ATOM 624 C C . SER A 1 79 ? -6.295 -6.234 -3.199 1.00 49.81 79 SER A C 1
ATOM 626 O O . SER A 1 79 ? -5.871 -7.200 -2.575 1.00 49.81 79 SER A O 1
ATOM 628 N N . LYS A 1 80 ? -5.483 -5.230 -3.544 1.00 55.53 80 LYS A N 1
ATOM 629 C CA . LYS A 1 80 ? -4.275 -4.967 -2.761 1.00 55.53 80 LYS A CA 1
ATOM 630 C C . LYS A 1 80 ? -4.792 -4.600 -1.377 1.00 55.53 80 LYS A C 1
ATOM 632 O O . LYS A 1 80 ? -5.314 -3.503 -1.220 1.00 55.53 80 LYS A O 1
ATOM 637 N N . GLU A 1 81 ? -4.770 -5.522 -0.427 1.00 54.81 81 GLU A N 1
ATOM 638 C CA . GLU A 1 81 ? -5.249 -5.250 0.925 1.00 54.81 81 GLU A CA 1
ATOM 639 C C . GLU A 1 81 ? -4.334 -4.193 1.556 1.00 54.81 81 GLU A C 1
ATOM 641 O O . GLU A 1 81 ? -3.176 -4.450 1.889 1.00 54.81 81 GLU A O 1
ATOM 646 N N . TRP A 1 82 ? -4.828 -2.959 1.661 1.00 49.22 82 TRP A N 1
ATOM 647 C CA . TRP A 1 82 ? -4.123 -1.889 2.355 1.00 49.22 82 TRP A CA 1
ATOM 648 C C . TRP A 1 82 ? -4.521 -1.937 3.824 1.00 49.22 82 TRP A C 1
ATOM 650 O O . TRP A 1 82 ? -5.585 -1.462 4.216 1.00 49.22 82 TRP A O 1
ATOM 660 N N . TYR A 1 83 ? -3.645 -2.502 4.649 1.00 52.41 83 TYR A N 1
ATOM 661 C CA . TYR A 1 83 ? -3.774 -2.436 6.097 1.00 52.41 83 TYR A CA 1
ATOM 662 C C . TYR A 1 83 ? -3.259 -1.078 6.575 1.00 52.41 83 TYR A C 1
ATOM 664 O O . TYR A 1 83 ? -2.054 -0.830 6.602 1.00 52.41 83 TYR A O 1
ATOM 672 N N . MET A 1 84 ? -4.170 -0.184 6.952 1.00 47.66 84 MET A N 1
ATOM 673 C CA . MET A 1 84 ? -3.821 1.059 7.633 1.00 47.66 84 MET A CA 1
ATOM 674 C C . MET A 1 84 ? -4.192 0.930 9.108 1.00 47.66 84 MET A C 1
ATOM 676 O O . MET A 1 84 ? -5.362 1.005 9.473 1.00 47.66 84 MET A O 1
ATOM 680 N N . ALA A 1 85 ? -3.186 0.731 9.958 1.00 55.38 85 ALA A N 1
ATOM 681 C CA . ALA A 1 85 ? -3.351 0.802 11.403 1.00 55.38 85 ALA A CA 1
ATOM 682 C C . ALA A 1 85 ? -3.120 2.248 11.857 1.00 55.38 85 ALA A C 1
ATOM 684 O O . ALA A 1 85 ? -2.011 2.773 11.761 1.00 55.38 85 ALA A O 1
ATOM 685 N N . LEU A 1 86 ? -4.178 2.899 12.338 1.00 56.81 86 LEU A N 1
ATOM 686 C CA . LEU A 1 86 ? -4.078 4.193 13.003 1.00 56.81 86 LEU A CA 1
ATOM 687 C C . LEU A 1 86 ? -3.930 3.945 14.502 1.00 56.81 86 LEU A C 1
ATOM 689 O O . LEU A 1 86 ? -4.825 3.396 15.142 1.00 56.81 86 LEU A O 1
ATOM 693 N N . PHE A 1 87 ? -2.795 4.352 15.062 1.00 63.00 87 PHE A N 1
ATOM 694 C CA . PHE A 1 87 ? -2.561 4.289 16.499 1.00 63.00 87 PHE A CA 1
ATOM 695 C C . PHE A 1 87 ? -2.932 5.635 17.119 1.00 63.00 87 PHE A C 1
ATOM 697 O O . PHE A 1 87 ? -2.304 6.654 16.837 1.00 63.00 87 PHE A O 1
ATOM 704 N N . GLY A 1 88 ? -3.975 5.640 17.949 1.00 63.72 88 GLY A N 1
ATOM 705 C CA . GLY A 1 88 ? -4.349 6.806 18.742 1.00 63.72 88 GLY A CA 1
ATOM 706 C C . GLY A 1 88 ? -3.428 6.948 19.951 1.00 63.72 88 GLY A C 1
ATOM 707 O O . GLY A 1 88 ? -3.246 5.996 20.709 1.00 63.72 88 GLY A O 1
ATOM 708 N N . ILE A 1 89 ? -2.868 8.139 20.147 1.00 67.19 89 ILE A N 1
ATOM 709 C CA . ILE A 1 89 ? -2.112 8.491 21.352 1.00 67.19 89 ILE A CA 1
ATOM 710 C C . ILE A 1 89 ? -2.974 9.462 22.153 1.00 67.19 89 ILE A C 1
ATOM 712 O O . ILE A 1 89 ? -3.503 10.425 21.606 1.00 67.19 89 ILE A O 1
ATOM 716 N N . ASN A 1 90 ? -3.137 9.203 23.449 1.00 68.56 90 ASN A N 1
ATOM 717 C CA . ASN A 1 90 ? -3.849 10.119 24.334 1.00 68.56 90 ASN A CA 1
ATOM 718 C C . ASN A 1 90 ? -3.026 11.411 24.536 1.00 68.56 90 ASN A C 1
ATOM 720 O O . ASN A 1 90 ? -1.817 11.359 24.763 1.00 68.56 90 ASN A O 1
ATOM 724 N N . ASN A 1 91 ? -3.704 12.560 24.548 1.00 66.94 91 ASN A N 1
ATOM 725 C CA . ASN A 1 91 ? -3.158 13.880 24.881 1.00 66.94 91 ASN A CA 1
ATOM 726 C C . ASN A 1 91 ? -2.463 13.947 26.258 1.00 66.94 91 ASN A C 1
ATOM 728 O O . ASN A 1 91 ? -1.604 14.795 26.475 1.00 66.94 91 ASN A O 1
ATOM 732 N N . SER A 1 92 ? -2.785 13.037 27.183 1.00 65.25 92 SER A N 1
ATOM 733 C CA . SER A 1 92 ? -2.119 12.902 28.492 1.00 65.25 92 SER A CA 1
ATOM 734 C C . SER A 1 92 ? -0.739 12.222 28.430 1.00 65.25 92 SER A C 1
ATOM 736 O O . SER A 1 92 ? -0.134 11.935 29.467 1.00 65.25 92 SER A O 1
ATOM 738 N N . GLY A 1 93 ? -0.227 11.948 27.225 1.00 64.38 93 GLY A N 1
ATOM 739 C CA . GLY A 1 93 ? 1.101 11.386 27.000 1.00 64.38 93 GLY A CA 1
ATOM 740 C C . GLY A 1 93 ? 1.277 10.011 27.649 1.00 64.38 93 GLY A C 1
ATOM 741 O O . GLY A 1 93 ? 0.394 9.160 27.590 1.00 64.38 93 GLY A O 1
ATOM 742 N N . ILE A 1 94 ? 2.425 9.811 28.299 1.00 58.16 94 ILE A N 1
ATOM 743 C CA . ILE A 1 94 ? 2.871 8.558 28.938 1.00 58.16 94 ILE A CA 1
ATOM 744 C C . ILE A 1 94 ? 1.836 7.937 29.899 1.00 58.16 94 ILE A C 1
ATOM 746 O O . ILE A 1 94 ? 1.729 6.712 29.981 1.00 58.16 94 ILE A O 1
ATOM 750 N N . ASN A 1 95 ? 1.062 8.765 30.605 1.00 62.44 95 ASN A N 1
ATOM 751 C CA . ASN A 1 95 ? 0.109 8.299 31.615 1.00 62.44 95 ASN A CA 1
ATOM 752 C C . ASN A 1 95 ? -1.296 8.048 31.061 1.00 62.44 95 ASN A C 1
ATOM 754 O O . ASN A 1 95 ? -2.143 7.518 31.776 1.00 62.44 95 ASN A O 1
ATOM 758 N N . GLY A 1 96 ? -1.550 8.425 29.811 1.00 64.19 96 GLY A N 1
ATOM 759 C CA . GLY A 1 96 ? -2.868 8.336 29.214 1.00 64.19 96 GLY A CA 1
ATOM 760 C C . GLY A 1 96 ? -3.250 6.912 28.820 1.00 64.19 96 GLY A C 1
ATOM 761 O O . GLY A 1 96 ? -2.454 6.190 28.229 1.00 64.19 96 GLY A O 1
ATOM 762 N N . ASN A 1 97 ? -4.497 6.524 29.088 1.00 70.81 97 ASN A N 1
ATOM 763 C CA . ASN A 1 97 ? -5.067 5.269 28.602 1.00 70.81 97 ASN A CA 1
ATOM 764 C C . ASN A 1 97 ? -6.206 5.556 27.612 1.00 70.81 97 ASN A C 1
ATOM 766 O O . ASN A 1 97 ? -7.190 6.207 27.956 1.00 70.81 97 ASN A O 1
ATOM 770 N N . LEU A 1 98 ? -6.082 5.068 26.376 1.00 73.50 98 LEU A N 1
ATOM 771 C CA . LEU A 1 98 ? -7.087 5.271 25.325 1.00 73.50 98 LEU A CA 1
ATOM 772 C C . LEU A 1 98 ? -8.411 4.537 25.615 1.00 73.50 98 LEU A C 1
ATOM 774 O O . LEU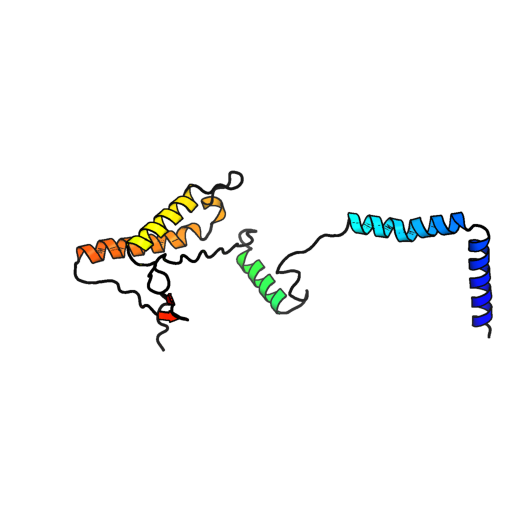 A 1 98 ? -9.447 4.913 25.082 1.00 73.50 98 LEU A O 1
ATOM 778 N N . LEU A 1 99 ? -8.384 3.520 26.485 1.00 74.50 99 LEU A N 1
ATOM 779 C CA . LEU A 1 99 ? -9.568 2.767 26.917 1.00 74.50 99 LEU A CA 1
ATOM 780 C C . LEU A 1 99 ? -10.334 3.439 28.065 1.00 74.50 99 LEU A C 1
ATOM 782 O O . LEU A 1 99 ? -11.368 2.927 28.488 1.00 74.50 99 LEU A O 1
ATOM 786 N N . GLU A 1 100 ? -9.850 4.566 28.594 1.00 74.75 100 GLU A N 1
ATOM 787 C CA . GLU A 1 100 ? -10.650 5.378 29.513 1.00 74.75 100 GLU A CA 1
ATOM 788 C C . GLU A 1 100 ? -11.883 5.932 28.805 1.00 74.75 100 GLU A C 1
ATOM 790 O O . GLU A 1 100 ? -11.819 6.328 27.644 1.00 74.75 100 GLU A O 1
ATOM 795 N N . LEU A 1 101 ? -12.995 6.020 29.535 1.00 74.81 101 LEU A N 1
ATOM 796 C CA . LEU A 1 101 ? -14.312 6.297 28.967 1.00 74.81 101 LEU A CA 1
ATOM 797 C C . LEU A 1 101 ? -14.362 7.535 28.059 1.00 74.81 101 LEU A C 1
ATOM 799 O O . LEU A 1 101 ? -14.952 7.481 26.982 1.00 74.81 101 LEU A O 1
ATOM 803 N N . ASN A 1 102 ? -13.758 8.645 28.485 1.00 78.06 102 ASN A N 1
ATOM 804 C CA . ASN A 1 102 ? -13.787 9.892 27.720 1.00 78.06 102 ASN A CA 1
ATOM 805 C C . ASN A 1 102 ? -12.921 9.797 26.455 1.00 78.06 102 ASN A C 1
ATOM 807 O O . ASN A 1 102 ? -13.378 10.174 25.379 1.00 78.06 102 ASN A O 1
ATOM 811 N N . ASN A 1 103 ? -11.724 9.217 26.571 1.00 76.88 103 ASN A N 1
ATOM 812 C CA . ASN A 1 103 ? -10.784 9.061 25.456 1.00 76.88 103 ASN A CA 1
ATOM 813 C C . ASN A 1 103 ? -11.324 8.064 24.419 1.00 76.88 103 ASN A C 1
ATOM 815 O O . ASN A 1 103 ? -11.243 8.291 23.215 1.00 76.88 103 ASN A O 1
ATOM 819 N N . TYR A 1 104 ? -11.943 6.982 24.891 1.00 79.81 104 TYR A N 1
ATOM 820 C CA . TYR A 1 104 ? -12.623 6.000 24.058 1.00 79.81 104 TYR A CA 1
ATOM 821 C C . TYR A 1 104 ? -13.814 6.614 23.305 1.00 79.81 104 TYR A C 1
ATOM 823 O O . TYR A 1 104 ? -13.975 6.366 22.111 1.00 79.81 104 TYR A O 1
ATOM 831 N N . LYS A 1 105 ? -14.642 7.436 23.967 1.00 83.25 105 LYS A N 1
ATOM 832 C CA . LYS A 1 105 ? -15.774 8.124 23.318 1.00 83.25 105 LYS A CA 1
ATOM 833 C C . LYS A 1 105 ? -15.310 9.092 22.236 1.00 83.25 105 LYS A C 1
ATOM 835 O O . LYS A 1 105 ? -15.927 9.160 21.176 1.00 83.25 105 LYS A O 1
ATOM 840 N N . GLU A 1 106 ? -14.218 9.805 22.486 1.00 84.31 106 GLU A N 1
ATOM 841 C CA . GLU A 1 106 ? -13.594 10.678 21.493 1.00 84.31 106 GLU A CA 1
ATOM 842 C C . GLU A 1 106 ? -13.077 9.875 20.291 1.00 84.31 106 GLU A C 1
ATOM 844 O O . GLU A 1 106 ? -13.386 10.212 19.148 1.00 84.31 106 GLU A O 1
ATOM 849 N N . LEU A 1 107 ? -12.387 8.755 20.539 1.00 82.50 107 LEU A N 1
ATOM 850 C CA . LEU A 1 107 ? -11.934 7.838 19.492 1.00 82.50 107 LEU A CA 1
ATOM 851 C C . LEU A 1 107 ? -13.104 7.282 18.669 1.00 82.50 107 LEU A C 1
ATOM 853 O O . LEU A 1 107 ? -13.031 7.269 17.440 1.00 82.50 107 LEU A O 1
ATOM 857 N N . LYS A 1 108 ? -14.184 6.844 19.326 1.00 85.00 108 LYS A N 1
ATOM 858 C CA . LYS A 1 108 ? -15.395 6.352 18.658 1.00 85.00 108 LYS A CA 1
ATOM 859 C C . LYS A 1 108 ? -16.009 7.440 17.775 1.00 85.00 108 LYS A C 1
ATOM 861 O O . LYS A 1 108 ? -16.272 7.190 16.604 1.00 85.00 108 LYS A O 1
ATOM 866 N N . SER A 1 109 ? -16.158 8.659 18.295 1.00 87.56 109 SER A N 1
ATOM 867 C CA . SER A 1 109 ? -16.704 9.783 17.524 1.00 87.56 109 SER A CA 1
ATOM 868 C C . SER A 1 109 ? -15.831 10.133 16.316 1.00 87.56 109 SER A C 1
ATOM 870 O O . SER A 1 109 ? -16.339 10.394 15.224 1.00 87.56 109 SER A O 1
ATOM 872 N N . PHE A 1 110 ? -14.507 10.105 16.484 1.00 85.12 110 PHE A N 1
ATOM 873 C CA . PHE A 1 110 ? -13.575 10.274 15.377 1.00 85.12 110 PHE A CA 1
ATOM 874 C C . PHE A 1 110 ? -13.757 9.176 14.321 1.00 85.12 110 PHE A C 1
ATOM 876 O O . PHE A 1 110 ? -13.900 9.489 13.139 1.00 85.12 110 PHE A O 1
ATOM 883 N N . TYR A 1 111 ? -13.807 7.908 14.736 1.00 82.56 111 TYR A N 1
ATOM 884 C CA . TYR A 1 111 ? -13.992 6.777 13.830 1.00 82.56 111 TYR A CA 1
ATOM 885 C C . TYR A 1 111 ? -15.305 6.873 13.040 1.00 82.56 111 TYR A C 1
ATOM 887 O O . TYR A 1 111 ? -15.291 6.741 11.818 1.00 82.56 111 TYR A O 1
ATOM 895 N N . GLU A 1 112 ? -16.421 7.183 13.701 1.00 85.88 112 GLU A N 1
ATO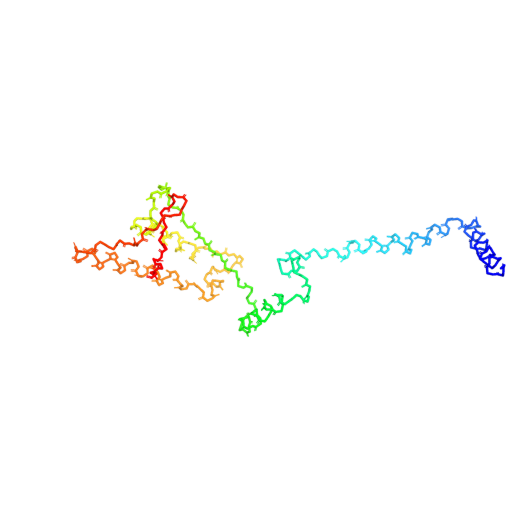M 896 C CA . GLU A 1 112 ? -17.726 7.354 13.048 1.00 85.88 112 GLU A CA 1
ATOM 897 C C . GLU A 1 112 ? -17.709 8.490 12.019 1.00 85.88 112 GLU A C 1
ATOM 899 O O . GLU A 1 112 ? -18.278 8.360 10.934 1.00 85.88 112 GLU A O 1
ATOM 904 N N . ARG A 1 113 ? -17.014 9.598 12.311 1.00 85.25 113 ARG A N 1
ATOM 905 C CA . ARG A 1 113 ? -16.840 10.693 11.344 1.00 85.25 113 ARG A CA 1
ATOM 906 C C . ARG A 1 113 ? -16.047 10.250 10.123 1.00 85.25 113 ARG A C 1
ATOM 908 O O . ARG A 1 113 ? -16.403 10.634 9.014 1.00 85.25 113 ARG A O 1
ATOM 915 N N . ILE A 1 114 ? -14.985 9.470 10.307 1.00 81.56 114 ILE A N 1
ATOM 916 C CA . ILE A 1 114 ? -14.190 8.943 9.193 1.00 81.56 114 ILE A CA 1
ATOM 917 C C . ILE A 1 114 ? -15.041 8.007 8.336 1.00 81.56 114 ILE A C 1
ATOM 919 O O . ILE A 1 114 ? -15.118 8.187 7.122 1.00 81.56 114 ILE A O 1
ATOM 923 N N . PHE A 1 115 ? -15.715 7.055 8.978 1.00 80.31 115 PHE A N 1
ATOM 924 C CA . PHE A 1 115 ? -16.506 6.035 8.305 1.00 80.31 115 PHE A CA 1
ATOM 925 C C . PHE A 1 115 ? -17.652 6.632 7.478 1.00 80.31 115 PHE A C 1
ATOM 927 O O . PHE A 1 115 ? -17.867 6.223 6.338 1.00 80.31 115 PHE A O 1
ATOM 934 N N . ASN A 1 116 ? -18.346 7.631 8.031 1.00 82.50 116 ASN A N 1
ATOM 935 C CA . ASN A 1 116 ? -19.531 8.217 7.405 1.00 82.50 116 ASN A CA 1
ATOM 936 C C . ASN A 1 116 ? -19.218 9.362 6.431 1.00 82.50 116 ASN A C 1
ATOM 938 O O . ASN A 1 116 ? -19.964 9.556 5.474 1.00 82.50 116 ASN A O 1
ATOM 942 N N . ASN A 1 117 ? -18.139 10.127 6.653 1.00 84.25 117 ASN A N 1
ATOM 943 C CA . ASN A 1 117 ? -17.917 11.378 5.918 1.00 84.25 117 ASN A CA 1
ATOM 944 C C . ASN A 1 117 ? -16.760 11.321 4.913 1.00 84.25 117 ASN A C 1
ATOM 946 O O . ASN A 1 117 ? -16.683 12.198 4.050 1.00 84.25 117 ASN A O 1
ATOM 950 N N . ILE A 1 118 ? -15.849 10.341 4.997 1.00 83.06 118 ILE A N 1
ATOM 951 C CA . ILE A 1 118 ? -14.770 10.241 4.009 1.00 83.06 118 ILE A CA 1
ATOM 952 C C . ILE A 1 118 ? -15.306 9.653 2.709 1.00 83.06 118 ILE A C 1
ATOM 954 O O . ILE A 1 118 ? -15.720 8.495 2.630 1.00 83.06 118 ILE A O 1
ATOM 958 N N . THR A 1 119 ? -15.223 10.480 1.670 1.00 82.25 119 THR A N 1
ATOM 959 C CA . THR A 1 119 ? -15.462 10.110 0.280 1.00 82.25 119 THR A CA 1
ATOM 960 C C . THR A 1 119 ? -14.243 10.482 -0.552 1.00 82.25 119 THR A C 1
ATOM 962 O O . THR A 1 119 ? -13.728 11.596 -0.467 1.00 82.25 119 THR A O 1
ATOM 965 N N . ILE A 1 120 ? -13.753 9.538 -1.351 1.00 80.12 120 ILE A N 1
ATOM 966 C CA . ILE A 1 120 ? -12.652 9.751 -2.292 1.00 80.12 120 ILE A CA 1
ATOM 967 C C . ILE A 1 120 ? -13.188 9.397 -3.672 1.00 80.12 120 ILE A C 1
ATOM 969 O O . ILE A 1 120 ? -13.562 8.254 -3.912 1.00 80.12 120 ILE A O 1
ATOM 973 N N . ASN A 1 121 ? -13.244 10.373 -4.581 1.00 82.94 121 ASN A N 1
ATOM 974 C CA . ASN A 1 121 ? -13.741 10.184 -5.950 1.00 82.94 121 ASN A CA 1
ATOM 975 C C . ASN A 1 121 ? -15.123 9.497 -6.013 1.00 82.94 121 ASN A C 1
ATOM 977 O O . ASN A 1 121 ? -15.313 8.558 -6.781 1.00 82.94 121 ASN A O 1
ATOM 981 N N . ASN A 1 122 ? -16.080 9.954 -5.196 1.00 85.06 122 ASN A N 1
ATOM 982 C CA . ASN A 1 122 ? -17.423 9.368 -5.036 1.00 85.06 122 ASN A CA 1
ATOM 983 C C . ASN A 1 122 ? -17.470 7.933 -4.477 1.00 85.06 122 ASN A C 1
ATOM 985 O O . ASN A 1 122 ? -18.537 7.324 -4.481 1.00 85.06 122 ASN A O 1
ATOM 989 N N . ILE A 1 123 ? -16.359 7.406 -3.962 1.00 81.19 123 ILE A N 1
ATOM 990 C CA . ILE A 1 123 ? -16.319 6.132 -3.243 1.00 81.19 123 ILE A CA 1
ATOM 991 C C . ILE A 1 123 ? -16.286 6.435 -1.745 1.00 81.19 123 ILE A C 1
ATOM 993 O O . ILE A 1 123 ? -15.421 7.185 -1.279 1.00 81.19 123 ILE A O 1
ATOM 997 N N . THR A 1 124 ? -17.235 5.892 -0.985 1.00 82.62 124 THR A N 1
ATOM 998 C CA . THR A 1 124 ? -17.270 6.043 0.477 1.00 82.62 124 THR A CA 1
ATOM 999 C C . THR A 1 124 ? -16.252 5.119 1.135 1.00 82.62 124 THR A C 1
ATOM 1001 O O . THR A 1 124 ? -15.947 4.043 0.621 1.00 82.62 124 THR A O 1
ATOM 1004 N N . TYR A 1 125 ? -15.752 5.490 2.316 1.00 78.69 125 TYR A N 1
ATOM 1005 C CA . TYR A 1 125 ? -14.858 4.619 3.088 1.00 78.69 125 TYR A CA 1
ATOM 1006 C C . TYR A 1 125 ? -15.456 3.219 3.326 1.00 78.69 125 TYR A C 1
ATOM 1008 O O . TYR A 1 125 ? -14.746 2.224 3.193 1.00 78.69 125 TYR A O 1
ATOM 1016 N N . SER A 1 126 ? -16.771 3.131 3.564 1.00 77.81 126 SER A N 1
ATOM 1017 C CA . SER A 1 126 ? -17.510 1.867 3.720 1.00 77.81 126 SER A CA 1
ATOM 1018 C C . SER A 1 126 ? -17.399 0.910 2.524 1.00 77.81 126 SER A C 1
ATOM 1020 O O . SER A 1 126 ? -17.469 -0.301 2.700 1.00 77.81 126 SER A O 1
ATOM 1022 N N . GLN A 1 127 ? -17.190 1.431 1.312 1.00 76.31 127 GLN A N 1
ATOM 1023 C CA . GLN A 1 127 ? -17.012 0.623 0.102 1.00 76.31 127 GLN A CA 1
ATOM 1024 C C . GLN A 1 127 ? -15.575 0.109 -0.060 1.00 76.31 127 GLN A C 1
ATOM 1026 O O . GLN A 1 127 ? -15.344 -0.810 -0.839 1.00 76.31 127 GLN A O 1
ATOM 1031 N N . ILE A 1 128 ? -14.610 0.700 0.651 1.00 75.69 128 ILE A N 1
ATOM 1032 C CA . ILE A 1 128 ? -13.176 0.397 0.520 1.00 75.69 128 ILE A CA 1
ATOM 1033 C C . ILE A 1 128 ? -12.674 -0.431 1.710 1.00 75.69 128 ILE A C 1
ATOM 1035 O O . ILE A 1 128 ? -11.707 -1.173 1.574 1.00 75.69 128 ILE A O 1
ATOM 1039 N N . CYS A 1 129 ? -13.307 -0.323 2.882 1.00 74.62 129 CYS A N 1
ATOM 1040 C CA . CYS A 1 129 ? -12.831 -0.988 4.096 1.00 74.62 129 CYS A CA 1
ATOM 1041 C C . CYS A 1 129 ? -13.174 -2.481 4.198 1.00 74.62 129 CYS A C 1
ATOM 1043 O O . CYS A 1 129 ? -12.721 -3.121 5.148 1.00 74.62 129 CYS A O 1
ATOM 1045 N N . HIS A 1 130 ? -13.971 -3.054 3.287 1.00 70.38 130 HIS A N 1
ATOM 1046 C CA . HIS A 1 130 ? -14.294 -4.481 3.345 1.00 70.38 130 HIS A CA 1
ATOM 1047 C C . HIS A 1 130 ? -13.026 -5.331 3.142 1.00 70.38 130 HIS A C 1
ATOM 1049 O O . HIS A 1 130 ? -12.190 -4.984 2.308 1.00 70.38 130 HIS A O 1
ATOM 1055 N N . PRO A 1 131 ? -12.859 -6.434 3.899 1.00 66.19 131 PRO A N 1
ATOM 1056 C CA . PRO A 1 131 ? -13.821 -7.058 4.821 1.00 66.19 131 PRO A CA 1
ATOM 1057 C C . PRO A 1 131 ? -13.788 -6.530 6.271 1.00 66.19 131 PRO A C 1
ATOM 1059 O O . PRO A 1 131 ? -14.501 -7.042 7.127 1.00 66.19 131 PRO A O 1
ATOM 1062 N N . PHE A 1 132 ? -12.970 -5.525 6.577 1.00 71.12 132 PHE A N 1
ATOM 1063 C CA . PHE A 1 132 ? -12.630 -5.131 7.949 1.00 71.12 132 PHE A CA 1
ATOM 1064 C C . PHE A 1 132 ? -13.446 -3.966 8.518 1.00 71.12 132 PHE A C 1
ATOM 1066 O O . PHE A 1 132 ? -13.179 -3.534 9.641 1.00 71.12 132 PHE A O 1
ATOM 1073 N N . CYS A 1 133 ? -14.447 -3.473 7.784 1.00 73.88 133 CYS A N 1
ATOM 1074 C CA . CYS A 1 133 ? -15.329 -2.394 8.233 1.00 73.88 133 CYS A CA 1
ATOM 1075 C C . CYS A 1 133 ? -15.933 -2.660 9.626 1.00 73.88 133 CYS A C 1
ATOM 1077 O O . CYS A 1 133 ? -16.045 -1.737 10.426 1.00 73.88 133 CYS A O 1
ATOM 1079 N N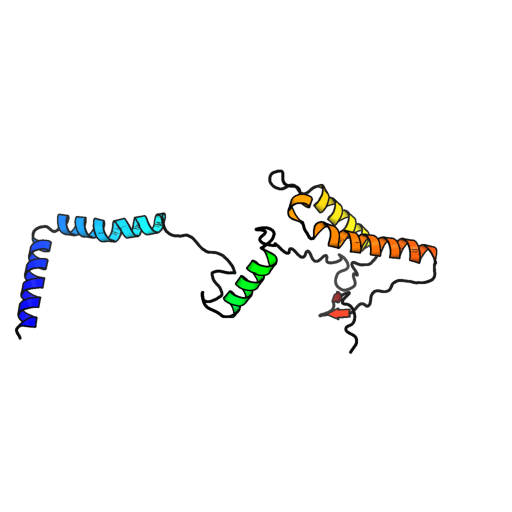 . ASP A 1 134 ? -16.235 -3.923 9.943 1.00 73.38 134 ASP A N 1
ATOM 1080 C CA . ASP A 1 134 ? -16.958 -4.300 11.164 1.00 73.38 134 ASP A CA 1
ATOM 1081 C C . ASP A 1 134 ? -16.049 -4.658 12.354 1.00 73.38 134 ASP A C 1
ATOM 1083 O O . ASP A 1 134 ? -16.538 -4.853 13.470 1.00 73.38 134 ASP A O 1
ATOM 1087 N N . ILE A 1 135 ? -14.723 -4.744 12.164 1.00 72.19 135 ILE A N 1
ATOM 1088 C CA . ILE A 1 135 ? -13.799 -5.132 13.249 1.00 72.19 135 ILE A CA 1
ATOM 1089 C C . ILE A 1 135 ? -13.877 -4.139 14.410 1.00 72.19 135 ILE A C 1
ATOM 1091 O O . ILE A 1 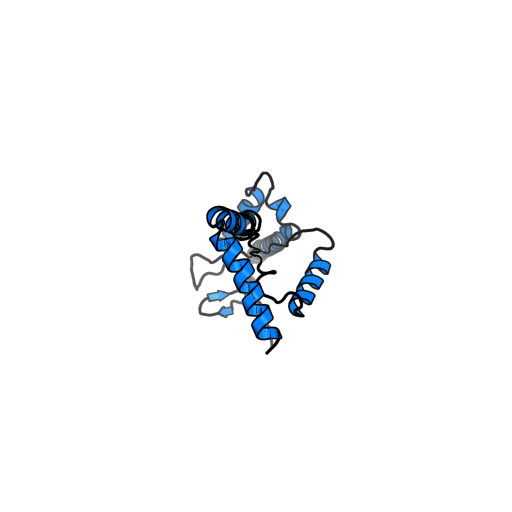135 ? -13.970 -4.534 15.575 1.00 72.19 135 ILE A O 1
ATOM 1095 N N . ASN A 1 136 ? -13.858 -2.844 14.097 1.00 72.31 136 ASN A N 1
ATOM 1096 C CA . ASN A 1 136 ? -13.879 -1.811 15.125 1.00 72.31 136 ASN A CA 1
ATOM 1097 C C . ASN A 1 136 ? -15.262 -1.697 15.784 1.00 72.31 136 ASN A C 1
ATOM 1099 O O . ASN A 1 136 ? -15.336 -1.384 16.969 1.00 72.31 136 ASN A O 1
ATOM 1103 N N . ASP A 1 137 ? -16.345 -2.019 15.069 1.00 76.69 137 ASP A N 1
ATOM 1104 C CA . ASP A 1 137 ? -17.711 -2.002 15.605 1.00 76.69 137 ASP A CA 1
ATOM 1105 C C . ASP A 1 137 ? -17.896 -3.010 16.753 1.00 76.69 137 ASP A C 1
ATOM 1107 O O . ASP A 1 137 ? -18.459 -2.676 17.796 1.00 76.69 137 ASP A O 1
ATOM 1111 N N . GLN A 1 138 ? -17.332 -4.217 16.629 1.00 77.31 138 GLN A N 1
ATOM 1112 C CA . GLN A 1 138 ? -17.351 -5.209 17.715 1.00 77.31 138 GLN A CA 1
ATOM 1113 C C . GLN A 1 138 ? -16.608 -4.718 18.961 1.00 77.31 138 GLN A C 1
ATOM 1115 O O . GLN A 1 138 ? -17.082 -4.887 20.086 1.00 77.31 138 GLN A O 1
ATOM 1120 N N . PHE A 1 139 ? -15.460 -4.065 18.766 1.00 78.81 139 PHE A N 1
ATOM 1121 C CA . PHE A 1 139 ? -14.711 -3.452 19.857 1.00 78.81 139 PHE A CA 1
ATOM 1122 C C . PHE A 1 139 ? -15.509 -2.322 20.527 1.00 78.81 139 PHE A C 1
ATOM 1124 O O . PHE A 1 139 ? -15.597 -2.283 21.756 1.00 78.81 139 PHE A O 1
ATOM 1131 N N . PHE A 1 140 ? -16.143 -1.440 19.745 1.00 81.94 140 PHE A N 1
ATOM 1132 C CA . PHE A 1 140 ? -16.958 -0.354 20.288 1.00 81.94 140 PHE A CA 1
ATOM 1133 C C . PHE A 1 140 ? -18.163 -0.882 21.077 1.00 81.94 140 PHE A C 1
ATOM 1135 O O . PHE A 1 140 ? -18.423 -0.437 22.196 1.00 81.94 140 PHE A O 1
ATOM 1142 N N . LYS A 1 141 ? -18.859 -1.892 20.549 1.00 82.69 141 LYS A N 1
ATOM 1143 C CA . LYS A 1 141 ? -19.968 -2.552 21.249 1.00 82.69 141 LYS A CA 1
ATOM 1144 C C . LYS A 1 141 ? -19.513 -3.163 22.567 1.00 82.69 141 LYS A C 1
ATOM 1146 O O . LYS A 1 141 ? -20.146 -2.930 23.592 1.00 82.69 141 LYS A O 1
ATOM 1151 N N . LEU A 1 142 ? -18.398 -3.896 22.575 1.00 79.69 142 LEU A N 1
ATOM 1152 C CA . LEU A 1 142 ? -17.842 -4.476 23.800 1.00 79.69 142 LEU A CA 1
ATOM 1153 C C . LEU A 1 142 ? -17.542 -3.399 24.853 1.00 79.69 142 LEU A C 1
ATOM 1155 O O . LEU A 1 142 ? -17.878 -3.566 26.026 1.00 79.69 142 LEU A O 1
ATOM 1159 N N . MET A 1 143 ? -16.948 -2.282 24.434 1.00 77.38 143 MET A N 1
ATOM 1160 C CA . MET A 1 143 ? -16.647 -1.164 25.324 1.00 77.38 143 MET A CA 1
ATOM 1161 C C . MET A 1 143 ? -17.917 -0.497 25.868 1.00 77.38 143 MET A C 1
ATOM 1163 O O . MET A 1 143 ? -17.976 -0.200 27.060 1.00 77.38 143 MET A O 1
ATOM 1167 N N . GLU A 1 144 ? -18.959 -0.324 25.054 1.00 79.00 144 GLU A N 1
ATOM 1168 C CA . GLU A 1 144 ? -20.258 0.198 25.502 1.00 79.00 144 GLU A CA 1
ATOM 1169 C C . GLU A 1 144 ? -20.975 -0.739 26.470 1.00 79.00 144 GLU A C 1
ATOM 1171 O O . GLU A 1 144 ? -21.481 -0.282 27.496 1.00 79.00 144 GLU A O 1
ATOM 1176 N N . TYR A 1 145 ? -20.971 -2.045 26.190 1.00 74.50 145 TYR A N 1
ATOM 1177 C CA . TYR A 1 145 ? -21.474 -3.045 27.127 1.00 74.50 145 TYR A CA 1
ATOM 1178 C C . TYR A 1 145 ? -20.710 -2.981 28.445 1.00 74.50 145 TYR A C 1
ATOM 1180 O O . TYR A 1 145 ? -21.337 -2.992 29.500 1.00 74.50 145 TYR A O 1
ATOM 1188 N N . SER A 1 146 ? -19.381 -2.855 28.406 1.00 71.88 146 SER A N 1
ATOM 1189 C CA . SER A 1 146 ? -18.577 -2.719 29.620 1.00 71.88 146 SER A CA 1
ATOM 1190 C C . SER A 1 146 ? -18.924 -1.443 30.399 1.00 71.88 146 SER A C 1
ATOM 1192 O O . SER A 1 146 ? -19.153 -1.525 31.601 1.00 71.88 146 SER A O 1
ATOM 1194 N N . ASP A 1 147 ? -19.066 -0.284 29.748 1.00 70.62 147 ASP A N 1
ATOM 1195 C CA . ASP A 1 147 ? -19.426 0.967 30.433 1.00 70.62 147 ASP A CA 1
ATOM 1196 C C . ASP A 1 147 ? -20.836 0.893 31.036 1.00 70.62 147 ASP A C 1
ATOM 1198 O O . ASP A 1 147 ? -21.036 1.199 32.212 1.00 70.62 147 ASP A O 1
ATOM 1202 N N . SER A 1 148 ? -21.817 0.435 30.254 1.00 69.31 148 SER A N 1
ATOM 1203 C CA . SER A 1 148 ? -23.221 0.367 30.665 1.00 69.31 148 SER A CA 1
ATOM 1204 C C . SER A 1 148 ? -23.453 -0.675 31.764 1.00 69.31 148 SER A C 1
ATOM 1206 O O . SER A 1 148 ? -24.015 -0.361 32.816 1.00 69.31 148 SER A O 1
ATOM 1208 N N . PHE A 1 149 ? -22.974 -1.906 31.577 1.00 62.91 149 PHE A N 1
ATOM 1209 C CA . PHE A 1 149 ? -23.197 -3.008 32.513 1.00 62.91 149 PHE A CA 1
ATOM 1210 C C . PHE A 1 149 ? -22.443 -2.800 33.834 1.00 62.91 149 PHE A C 1
ATOM 1212 O O . PHE A 1 149 ? -23.002 -3.010 34.912 1.00 62.91 149 PHE A O 1
ATOM 1219 N N . LEU A 1 150 ? -21.196 -2.317 33.781 1.00 59.66 150 LEU A N 1
ATOM 1220 C CA . LEU A 1 150 ? -20.356 -2.179 34.975 1.00 59.66 150 LEU A CA 1
ATOM 1221 C C . LEU A 1 150 ? -20.688 -0.932 35.801 1.00 59.66 150 LEU A C 1
ATOM 1223 O O . LEU A 1 150 ? -20.573 -0.977 37.027 1.00 59.66 150 LEU A O 1
ATOM 1227 N N . ARG A 1 151 ? -21.167 0.157 35.176 1.00 58.09 151 ARG A N 1
ATOM 1228 C CA . ARG A 1 151 ? -21.735 1.299 35.918 1.00 58.09 151 ARG A CA 1
ATOM 1229 C C . ARG A 1 151 ? -23.045 0.933 36.607 1.00 58.09 151 ARG A C 1
ATOM 1231 O O . ARG A 1 151 ? -23.278 1.404 37.715 1.00 58.09 151 ARG A O 1
ATOM 1238 N N . THR A 1 152 ? -23.862 0.079 35.989 1.00 56.62 152 THR A N 1
ATOM 1239 C CA . THR A 1 152 ? -25.155 -0.351 36.552 1.00 56.62 152 THR A CA 1
ATOM 1240 C C . THR A 1 152 ? -24.981 -1.291 37.748 1.00 56.62 152 THR A C 1
ATOM 1242 O O . THR A 1 152 ? -25.755 -1.224 38.698 1.00 56.62 152 THR A O 1
ATOM 1245 N N . LEU A 1 153 ? -23.933 -2.122 37.753 1.00 56.47 153 LEU A N 1
ATOM 1246 C CA . LEU A 1 153 ? -23.640 -3.040 38.861 1.00 56.47 153 LEU A CA 1
ATOM 1247 C C . LEU A 1 153 ? -22.727 -2.458 39.950 1.00 56.47 153 LEU A C 1
ATOM 1249 O O . LEU A 1 153 ? -22.507 -3.124 40.956 1.00 56.47 153 LEU A O 1
ATOM 1253 N N . GLY A 1 154 ? -22.187 -1.244 39.783 1.00 52.59 154 GLY A N 1
ATOM 1254 C CA . GLY A 1 154 ? -21.473 -0.481 40.822 1.00 52.59 154 GLY A CA 1
ATOM 1255 C C . GLY A 1 154 ? -20.218 -1.125 41.439 1.00 52.59 154 GLY A C 1
ATOM 1256 O O . GLY A 1 154 ? -19.604 -0.515 42.311 1.00 52.59 154 GLY A O 1
ATOM 1257 N N . GLN A 1 155 ? -19.827 -2.335 41.027 1.00 50.56 155 GLN A N 1
ATOM 1258 C CA . GLN A 1 155 ? -18.911 -3.185 41.803 1.00 50.56 155 GLN A CA 1
ATOM 1259 C C . GLN A 1 155 ? -17.682 -3.691 41.038 1.00 50.56 155 GLN A C 1
ATOM 1261 O O . GLN A 1 155 ? -16.789 -4.267 41.654 1.00 50.56 155 GLN A O 1
ATOM 1266 N N . ILE A 1 156 ? -17.577 -3.472 39.724 1.00 51.28 156 ILE A N 1
ATOM 1267 C CA . ILE A 1 156 ? -16.460 -4.012 38.936 1.00 51.28 156 ILE A CA 1
ATOM 1268 C C . ILE A 1 156 ? -15.875 -2.908 38.056 1.00 51.28 156 ILE A C 1
ATOM 1270 O O . ILE A 1 156 ? -16.387 -2.584 36.989 1.00 51.28 156 ILE A O 1
ATOM 1274 N N . LYS A 1 157 ? -14.768 -2.317 38.507 1.00 51.06 157 LYS A N 1
ATOM 1275 C CA . LYS A 1 157 ? -13.970 -1.392 37.699 1.00 51.06 157 LYS A CA 1
ATOM 1276 C C . LYS A 1 157 ? -13.172 -2.239 36.701 1.00 51.06 157 LYS A C 1
ATOM 1278 O O . LYS A 1 157 ? -12.232 -2.916 37.113 1.00 51.06 157 LYS A O 1
ATOM 1283 N N . PHE A 1 158 ? -13.552 -2.251 35.419 1.00 51.31 158 PHE A N 1
ATOM 1284 C CA . PHE A 1 158 ? -12.767 -2.948 34.391 1.00 51.31 158 PHE A CA 1
ATOM 1285 C C . PHE A 1 158 ? -11.405 -2.261 34.278 1.00 51.31 158 PHE A C 1
ATOM 1287 O O . PHE A 1 158 ? -11.277 -1.176 33.715 1.00 51.31 158 PHE A O 1
ATOM 1294 N N . SER A 1 159 ? -10.386 -2.864 34.882 1.00 52.69 159 SER A N 1
ATOM 1295 C CA . SER A 1 159 ? -9.008 -2.431 34.715 1.00 52.69 159 SER A CA 1
ATOM 1296 C C . SER A 1 159 ? -8.385 -3.331 33.667 1.00 52.69 159 SER A C 1
ATOM 1298 O O . SER A 1 159 ? -8.051 -4.481 33.949 1.00 52.69 159 SER A O 1
ATOM 1300 N N . TYR A 1 160 ? -8.223 -2.811 32.454 1.00 56.25 160 TYR A N 1
ATOM 1301 C CA . TYR A 1 160 ? -7.381 -3.472 31.466 1.00 56.25 160 TYR A CA 1
ATOM 1302 C C . TYR A 1 160 ? -5.959 -3.612 32.029 1.00 56.25 160 TYR A C 1
ATOM 1304 O O . TYR A 1 160 ? -5.483 -2.697 32.710 1.00 56.25 160 TYR A O 1
ATOM 1312 N N . PRO A 1 161 ? -5.279 -4.750 31.811 1.00 58.66 161 PRO A N 1
ATOM 1313 C CA . PRO A 1 161 ? -3.898 -4.904 32.237 1.00 58.66 161 PRO A CA 1
ATOM 1314 C C . PRO A 1 161 ? -3.028 -3.905 31.469 1.00 58.66 161 PRO A C 1
ATOM 1316 O O . PRO A 1 161 ? -2.847 -4.020 30.258 1.00 58.66 161 PRO A O 1
ATOM 1319 N N . ILE A 1 162 ? -2.498 -2.919 32.191 1.00 61.72 162 ILE A N 1
ATOM 1320 C CA . ILE A 1 162 ? -1.578 -1.925 31.645 1.00 61.72 162 ILE A CA 1
ATOM 1321 C C . ILE A 1 162 ? -0.168 -2.506 31.732 1.00 61.72 162 ILE A C 1
ATOM 1323 O O . ILE A 1 162 ? 0.350 -2.760 32.820 1.00 61.72 162 ILE A O 1
ATOM 1327 N N . SER A 1 163 ? 0.457 -2.708 30.580 1.00 63.47 163 SER A N 1
ATOM 1328 C CA . SER A 1 163 ? 1.884 -3.005 30.460 1.00 63.47 163 SER A CA 1
ATOM 1329 C C . SER A 1 163 ? 2.653 -1.715 30.174 1.00 63.47 163 SER A C 1
ATOM 1331 O O . SER A 1 163 ? 2.104 -0.787 29.588 1.00 63.47 163 SER A O 1
ATOM 1333 N N . LYS A 1 164 ? 3.927 -1.635 30.572 1.00 63.38 164 LYS A N 1
ATOM 1334 C CA . LYS A 1 164 ? 4.791 -0.487 30.253 1.00 63.38 164 LYS A CA 1
ATOM 1335 C C . LYS A 1 164 ? 5.862 -0.877 29.241 1.00 63.38 164 LYS A C 1
ATOM 1337 O O . LYS A 1 164 ? 6.635 -1.791 29.509 1.00 63.38 164 LYS A O 1
ATOM 1342 N N . ILE A 1 165 ? 5.947 -0.162 28.119 1.00 63.19 165 ILE A N 1
ATOM 1343 C CA . ILE A 1 165 ? 7.071 -0.257 27.170 1.00 63.19 165 ILE A CA 1
ATOM 1344 C C . ILE A 1 165 ? 7.669 1.133 27.011 1.00 63.19 165 ILE A C 1
ATOM 1346 O O . ILE A 1 165 ? 6.955 2.063 26.656 1.00 63.19 165 ILE A O 1
ATOM 1350 N N . LEU A 1 166 ? 8.975 1.275 27.268 1.00 59.78 166 LEU A N 1
ATOM 1351 C CA . LEU A 1 166 ? 9.718 2.529 27.062 1.00 59.78 166 LEU A CA 1
ATOM 1352 C C . LEU A 1 166 ? 9.002 3.759 27.664 1.00 59.78 166 LEU A C 1
ATOM 1354 O O . LEU A 1 166 ? 8.928 4.813 27.044 1.00 59.78 166 LEU A O 1
ATOM 1358 N N . ASN A 1 167 ? 8.456 3.591 28.874 1.00 66.62 167 ASN A N 1
ATOM 1359 C CA . ASN A 1 167 ? 7.635 4.545 29.632 1.00 66.62 167 ASN A CA 1
ATOM 1360 C C . ASN A 1 167 ? 6.191 4.769 29.163 1.00 66.62 167 ASN A C 1
ATOM 1362 O O . ASN A 1 167 ? 5.493 5.500 29.842 1.00 66.62 167 ASN A O 1
ATOM 1366 N N . TYR A 1 168 ? 5.681 4.126 28.117 1.00 56.88 168 TYR A N 1
ATOM 1367 C CA . TYR A 1 168 ? 4.273 4.252 27.719 1.00 56.88 168 TYR A CA 1
ATOM 1368 C C . TYR A 1 168 ? 3.398 3.187 28.374 1.00 56.88 168 TYR A C 1
ATOM 1370 O O . TYR A 1 168 ? 3.776 2.016 28.402 1.00 56.88 168 TYR A O 1
ATOM 1378 N N . ASN A 1 169 ? 2.218 3.581 28.857 1.00 64.06 169 ASN A N 1
ATOM 1379 C CA . ASN A 1 169 ? 1.158 2.655 29.254 1.00 64.06 169 ASN A CA 1
ATOM 1380 C C . ASN A 1 169 ? 0.509 2.045 27.997 1.00 64.06 169 ASN A C 1
ATOM 1382 O O . ASN A 1 169 ? -0.038 2.767 27.167 1.00 64.06 169 ASN A O 1
ATOM 1386 N N . ILE A 1 170 ? 0.562 0.720 27.850 1.00 60.69 170 ILE A N 1
ATOM 1387 C CA . ILE A 1 170 ? 0.033 -0.015 26.694 1.00 60.69 170 ILE A CA 1
ATOM 1388 C C . ILE A 1 170 ? -0.841 -1.172 27.173 1.00 60.69 170 ILE A C 1
ATOM 1390 O O . ILE A 1 170 ? -0.443 -1.956 28.033 1.00 60.69 170 ILE A O 1
ATOM 1394 N N . ASN A 1 171 ? -2.013 -1.324 26.566 1.00 60.78 171 ASN A N 1
ATOM 1395 C CA . ASN A 1 171 ? -2.937 -2.418 26.855 1.00 60.78 171 ASN A CA 1
ATOM 1396 C C . ASN A 1 171 ? -2.617 -3.620 25.958 1.00 60.78 171 ASN A C 1
ATOM 1398 O O . ASN A 1 171 ? -3.359 -3.934 25.031 1.00 60.78 171 ASN A O 1
ATOM 1402 N N . ILE A 1 172 ? -1.472 -4.263 26.195 1.00 56.09 172 ILE A N 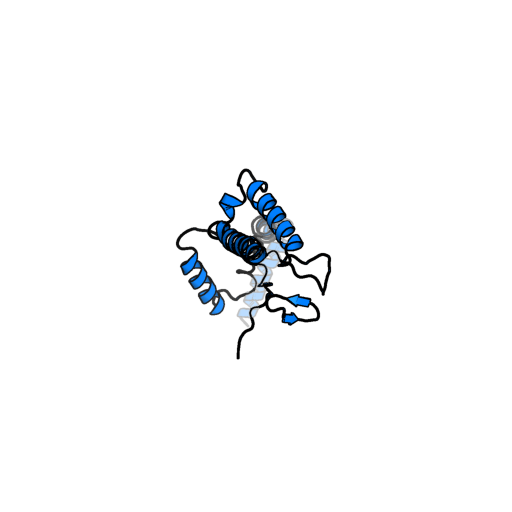1
ATOM 1403 C CA . ILE A 1 172 ? -1.154 -5.554 25.576 1.00 56.09 172 ILE A CA 1
ATOM 1404 C C . ILE A 1 172 ? -1.587 -6.631 26.564 1.00 56.09 172 ILE A C 1
ATOM 1406 O O . ILE A 1 172 ? -1.146 -6.628 27.716 1.00 56.09 172 ILE A O 1
ATOM 1410 N N . GLY A 1 173 ? -2.472 -7.527 26.118 1.00 45.31 173 GLY A N 1
ATOM 1411 C CA . GLY A 1 173 ? -2.890 -8.691 26.892 1.00 45.31 173 GLY A CA 1
ATOM 1412 C C . GLY A 1 173 ? -1.664 -9.412 27.446 1.00 45.31 173 GLY A C 1
ATOM 1413 O O . GLY A 1 173 ? -0.717 -9.705 26.718 1.00 45.31 173 GLY A O 1
ATOM 1414 N N . LYS A 1 174 ? -1.654 -9.638 28.759 1.00 38.88 174 LYS A N 1
ATOM 1415 C CA . LYS A 1 174 ? -0.560 -10.322 29.444 1.00 38.88 174 LYS A CA 1
ATOM 1416 C C . LYS A 1 174 ? -0.391 -11.701 28.804 1.00 38.88 174 LYS A C 1
ATOM 1418 O O . LYS A 1 174 ? -1.272 -12.543 28.948 1.00 38.88 174 LYS A O 1
ATOM 1423 N N . VAL A 1 175 ? 0.728 -11.942 28.121 1.00 38.91 175 VAL A N 1
ATOM 1424 C CA . VAL A 1 175 ? 1.137 -13.310 27.785 1.00 38.91 175 VAL A CA 1
ATOM 1425 C C . VAL A 1 175 ? 1.512 -13.950 29.116 1.00 38.91 175 VAL A C 1
ATOM 1427 O O . VAL A 1 175 ? 2.566 -13.660 29.683 1.00 38.91 175 VAL A O 1
ATOM 1430 N N . SER A 1 176 ? 0.591 -14.722 29.689 1.00 34.75 176 SER A N 1
ATOM 1431 C CA . SER A 1 176 ? 0.906 -15.588 30.818 1.00 34.75 176 SER A CA 1
ATOM 1432 C C . SER A 1 176 ? 1.988 -16.563 30.360 1.00 34.75 176 SER A C 1
ATOM 1434 O O . SER A 1 176 ? 1.767 -17.316 29.412 1.00 34.75 176 SER A O 1
ATOM 1436 N N . LYS A 1 177 ? 3.158 -16.495 30.997 1.00 35.38 177 LYS A N 1
ATOM 1437 C CA . LYS A 1 177 ? 4.085 -17.626 31.038 1.00 35.38 177 LYS A CA 1
ATOM 1438 C C . LYS A 1 177 ? 3.489 -18.734 31.892 1.00 35.38 177 LYS A C 1
ATOM 1440 O O . LYS A 1 177 ? 2.827 -18.374 32.893 1.00 35.38 177 LYS A O 1
#